Protein AF-A0A2M3ZJK7-F1 (afdb_monomer_lite)

Radius of gyration: 26.89 Å; chains: 1; bounding box: 62×70×60 Å

pLDDT: mean 70.72, std 17.44, range [30.09, 97.06]

Foldseek 3Di:
DVCPQPDDWDFPDKAADPPDDPQALPSGDIDTDTPDDRDDFLVDDDAFADQDLDPPDQKKKWKDQFAQAFPHDGHPDIDMDIKGKDDQVVQQVVCPPVVDGRQNVTDDSQKTWIFDPPGDDAPDQQQTFTWDFDDDPQFTGTHGQWGFRDDDHGDHGHIGMTGGRNVCLPVVQVVCCVPPCVVGDPVCNPPVNVCPPCVVSGDGPQPDDPPDPPPDTDRDDPPDDDDDDDDDFKWKDFAFPDPPFADPPWTWDDPDPPDTDTDPCQCDPPNGGGQKMWMWGAPDDDPDRTDIDIDGDPDRDDD

InterPro domains:
  IPR001254 Serine proteases, trypsin domain [PF00089] (3-172)
  IPR001254 Serine proteases, trypsin domain [PS50240] (1-177)
  IPR001254 Serine proteases, trypsin domain [SM00020] (1-172)
  IPR001254 Serine proteases, trypsin domain [cd00190] (1-175)
  IPR009003 Peptidase S1, PA clan [SSF50494] (3-178)
  IPR033116 Serine proteases, trypsin family, serine active site [PS00135] (120-131)
  IPR051333 CLIP domain-containing serine protease [PTHR24260] (5-179)

Organism: NCBI:txid58242

Secondary structure (DSSP, 8-state):
-TTTT-----EEEEEE-TT--TT-SSS--EEEEESSPPPPBTTB-PPEE---S----S-EEEEE--BSSTTPPBPSS-EEEEEEEE-HHHHGGGG-TTTSTT-TT-S-TTEEEEE-SS----TT-TT-EEEEEEEETTEEEEEEEEEEEE-PPSSS---EEEEEGGGGHHHHHHHHHHTT-TT--GGGGSHHHHHHHTGGGSPB--S----STT-------TTS---------EEEEEE-S-GGGS-TT-EEEEEETTEEE--HHHH-BTTBPP-EEEEEEE-SSSTT-EEEEEEE-------

Sequence (303 aa):
EDDEHAQQLKIVKIIRHPQHAFSSRYYDIALMQLERNVTIHPTVAPSCLWLDEEVRFRDLESAGWGQTGFAEERTPILLKVTLKPLQNEHCSPHYASASVRGLRQGLNSHQLCAGDAKMDTCLGDSGGPLHVRLQHNYKVTPFLVGVTSFGKPCGQSHPGVYTRVSSFRRWIIETMQTNGAPEVTDGQFEPYACALRYVHIRQLAVSRVVANETGVFESFDFSRQYITRDFVTEAVELRWRNESSVPSNCMGVIIDHDTVVTLGDCASHEGVHPTQVVHRIRTGYLEDAFAERSYEVKEVVVH

Structure (mmCIF, N/CA/C/O backbone):
data_AF-A0A2M3ZJK7-F1
#
_entry.id   AF-A0A2M3ZJK7-F1
#
loop_
_atom_site.group_PDB
_atom_site.id
_atom_site.type_symbol
_atom_site.label_atom_id
_atom_site.label_alt_id
_atom_site.label_comp_id
_atom_site.label_asym_id
_atom_site.label_entity_id
_atom_site.label_seq_id
_atom_site.pdbx_PDB_ins_code
_atom_site.Cartn_x
_atom_site.Cartn_y
_atom_site.Cartn_z
_atom_site.occupancy
_atom_site.B_iso_or_equiv
_atom_site.auth_seq_id
_atom_site.auth_comp_id
_atom_site.auth_asym_id
_atom_site.auth_atom_id
_atom_site.pdbx_PDB_model_num
ATOM 1 N N . GLU A 1 1 ? -20.596 19.607 -7.990 1.00 44.25 1 GLU A N 1
ATOM 2 C CA . GLU A 1 1 ? -21.048 18.833 -6.814 1.00 44.25 1 GLU A CA 1
ATOM 3 C C . GLU A 1 1 ? -19.971 17.869 -6.290 1.00 44.25 1 GLU A C 1
ATOM 5 O O . GLU A 1 1 ? -20.051 17.508 -5.128 1.00 44.25 1 GLU A O 1
ATOM 10 N N . ASP A 1 2 ? -18.910 17.549 -7.054 1.00 48.12 2 ASP A N 1
ATOM 11 C CA . ASP A 1 2 ? -17.829 16.612 -6.655 1.00 48.12 2 ASP A CA 1
ATOM 12 C C . ASP A 1 2 ? -17.015 16.973 -5.389 1.00 48.12 2 ASP A C 1
ATOM 14 O O . ASP A 1 2 ? -16.368 16.099 -4.813 1.00 48.12 2 ASP A O 1
ATOM 18 N N . ASP A 1 3 ? -17.072 18.218 -4.907 1.00 53.66 3 ASP A N 1
ATOM 19 C CA . ASP A 1 3 ? -16.270 18.685 -3.765 1.00 53.66 3 ASP A CA 1
ATOM 20 C C . ASP A 1 3 ? -17.034 18.735 -2.432 1.00 53.66 3 ASP A C 1
ATOM 22 O O . ASP A 1 3 ? -16.467 19.148 -1.421 1.00 53.66 3 ASP A O 1
ATOM 26 N N . GLU A 1 4 ? -18.305 18.316 -2.382 1.00 63.38 4 GLU A N 1
ATOM 27 C CA . GLU A 1 4 ? -19.148 18.459 -1.177 1.00 63.38 4 GLU A CA 1
ATOM 28 C C . GLU A 1 4 ? -18.533 17.798 0.073 1.00 63.38 4 GLU A C 1
ATOM 30 O O . GLU A 1 4 ? -18.698 18.273 1.197 1.00 63.38 4 GLU A O 1
ATOM 35 N N . HIS A 1 5 ? -17.759 16.727 -0.121 1.00 66.75 5 HIS A N 1
ATOM 36 C CA . HIS A 1 5 ? -17.071 16.003 0.951 1.00 66.75 5 HIS A CA 1
ATOM 37 C C . HIS A 1 5 ? -15.545 16.174 0.932 1.00 66.75 5 HIS A C 1
ATOM 39 O O . HIS A 1 5 ? -14.841 15.494 1.688 1.00 66.75 5 HIS A O 1
ATOM 45 N N . ALA A 1 6 ? -15.023 17.063 0.082 1.00 69.12 6 ALA A N 1
ATOM 46 C CA . ALA A 1 6 ? -13.602 17.369 0.031 1.00 69.12 6 ALA A CA 1
ATOM 47 C C . ALA A 1 6 ? -13.167 18.074 1.324 1.00 69.12 6 ALA A C 1
ATOM 49 O O . ALA A 1 6 ? -13.802 19.011 1.807 1.00 69.12 6 ALA A O 1
ATOM 50 N N . GLN A 1 7 ? -12.057 17.617 1.905 1.00 75.06 7 GLN A N 1
ATOM 51 C CA . GLN A 1 7 ? -11.526 18.156 3.155 1.00 75.06 7 GLN A CA 1
ATOM 52 C C . GLN A 1 7 ? -10.112 18.673 2.938 1.00 75.06 7 GLN A C 1
ATOM 54 O O . GLN A 1 7 ? -9.165 17.898 2.811 1.00 75.06 7 GLN A O 1
ATOM 59 N N . GLN A 1 8 ? -9.958 19.995 2.938 1.00 78.50 8 GLN A N 1
ATOM 60 C CA . GLN A 1 8 ? -8.647 20.628 2.906 1.00 78.50 8 GLN A CA 1
ATOM 61 C C . GLN A 1 8 ? -8.116 20.790 4.335 1.00 78.50 8 GLN A C 1
ATOM 63 O O . GLN A 1 8 ? -8.693 21.507 5.155 1.00 78.50 8 GLN A O 1
ATOM 68 N N . LEU A 1 9 ? -7.014 20.101 4.634 1.00 68.88 9 LEU A N 1
ATOM 69 C CA . LEU A 1 9 ? -6.380 20.065 5.952 1.00 68.88 9 LEU A CA 1
ATOM 70 C C . LEU A 1 9 ? -4.924 20.511 5.842 1.00 68.88 9 LEU A C 1
ATOM 72 O O . LEU A 1 9 ? -4.222 20.127 4.905 1.00 68.88 9 LEU A O 1
ATOM 76 N N . LYS A 1 10 ? -4.448 21.304 6.806 1.00 74.31 10 LYS A N 1
ATOM 77 C CA . LYS A 1 10 ? -3.027 21.679 6.853 1.00 74.31 10 LYS A CA 1
ATOM 78 C C . LYS A 1 10 ? -2.164 20.500 7.299 1.00 74.31 10 LYS A C 1
ATOM 80 O O . LYS A 1 10 ? -2.557 19.726 8.170 1.00 74.31 10 LYS A O 1
ATOM 85 N N . ILE A 1 11 ? -0.956 20.417 6.747 1.00 75.06 11 ILE A N 1
ATOM 86 C CA . ILE A 1 11 ? 0.089 19.497 7.204 1.00 75.06 11 ILE A CA 1
ATOM 87 C C . ILE A 1 11 ? 0.890 20.204 8.299 1.00 75.06 11 ILE A C 1
ATOM 89 O O . ILE A 1 11 ? 1.496 21.244 8.046 1.00 75.06 11 ILE A O 1
ATOM 93 N N . VAL A 1 12 ? 0.904 19.641 9.506 1.00 81.31 12 VAL A N 1
ATOM 94 C CA . VAL A 1 12 ? 1.634 20.198 10.660 1.00 81.31 12 VAL A CA 1
ATOM 95 C C . VAL A 1 12 ? 3.016 19.583 10.834 1.00 81.31 12 VAL A C 1
ATOM 97 O O . VAL A 1 12 ? 3.884 20.185 11.465 1.00 81.31 12 VAL A O 1
ATOM 100 N N . LYS A 1 13 ? 3.247 18.395 10.264 1.00 81.25 13 LYS A N 1
ATOM 101 C CA . LYS A 1 13 ? 4.539 17.712 10.345 1.00 81.25 13 LYS A CA 1
ATOM 102 C C . LYS A 1 13 ? 4.784 16.830 9.129 1.00 81.25 13 LYS A C 1
ATOM 104 O O . LYS A 1 13 ? 3.883 16.128 8.682 1.00 81.25 13 LYS A O 1
ATOM 109 N N . ILE A 1 14 ? 6.019 16.836 8.632 1.00 84.94 14 ILE A N 1
ATOM 110 C CA . ILE A 1 14 ? 6.496 15.937 7.575 1.00 84.94 14 ILE A CA 1
ATOM 111 C C . ILE A 1 14 ? 7.667 15.141 8.143 1.00 84.94 14 ILE A C 1
ATOM 113 O O . ILE A 1 14 ? 8.652 15.725 8.594 1.00 84.94 14 ILE A O 1
ATOM 117 N N . ILE A 1 15 ? 7.564 13.815 8.111 1.00 87.44 15 ILE A N 1
ATOM 118 C CA . ILE A 1 15 ? 8.560 12.897 8.662 1.00 87.44 15 ILE A CA 1
ATOM 119 C C . ILE A 1 15 ? 9.032 11.989 7.533 1.00 87.44 15 ILE A C 1
ATOM 121 O O . ILE A 1 15 ? 8.330 11.070 7.118 1.00 87.44 15 ILE A O 1
ATOM 125 N N . ARG A 1 16 ? 10.218 12.275 6.998 1.00 93.44 16 ARG A N 1
ATOM 126 C CA . ARG A 1 16 ? 10.849 11.450 5.960 1.00 93.44 16 ARG A CA 1
ATOM 127 C C . ARG A 1 16 ? 11.558 10.266 6.600 1.00 93.44 16 ARG A C 1
ATOM 129 O O . ARG A 1 16 ? 12.050 10.385 7.723 1.00 93.44 16 ARG A O 1
ATOM 136 N N . HIS A 1 17 ? 11.654 9.156 5.875 1.00 93.56 17 HIS A N 1
ATOM 137 C CA . HIS A 1 17 ? 12.479 8.042 6.324 1.00 93.56 17 HIS A CA 1
ATOM 138 C C . HIS A 1 17 ? 13.924 8.519 6.588 1.00 93.56 17 HIS A C 1
ATOM 140 O O . HIS A 1 17 ? 14.488 9.195 5.725 1.00 93.56 17 HIS A O 1
ATOM 146 N N . PRO A 1 18 ? 14.563 8.181 7.725 1.00 95.38 18 PRO A N 1
ATOM 147 C CA . PRO A 1 18 ? 15.893 8.694 8.078 1.00 95.38 18 PRO A CA 1
ATOM 148 C C . PRO A 1 18 ? 16.991 8.380 7.053 1.00 95.38 18 PRO A C 1
ATOM 150 O O . PRO A 1 18 ? 17.950 9.131 6.916 1.00 95.38 18 PRO A O 1
ATOM 153 N N . GLN A 1 19 ? 16.847 7.270 6.326 1.00 95.44 19 GLN A N 1
ATOM 154 C CA . GLN A 1 19 ? 17.786 6.850 5.276 1.00 95.44 19 GLN A CA 1
ATOM 155 C C . GLN A 1 19 ? 17.469 7.442 3.889 1.00 95.44 19 GLN A C 1
ATOM 157 O O . GLN A 1 19 ? 18.193 7.174 2.930 1.00 95.44 19 GLN A O 1
ATOM 162 N N . HIS A 1 20 ? 16.393 8.222 3.755 1.00 91.25 20 HIS A N 1
ATOM 163 C CA . HIS A 1 20 ? 16.054 8.878 2.497 1.00 91.25 20 HIS A CA 1
ATOM 164 C C . HIS A 1 20 ? 17.056 9.991 2.177 1.00 91.25 20 HIS A C 1
ATOM 166 O O . HIS A 1 20 ? 17.334 10.860 3.004 1.00 91.25 20 HIS A O 1
ATOM 172 N N . ALA A 1 21 ? 17.532 10.021 0.934 1.00 89.19 21 ALA A N 1
ATOM 173 C CA . ALA A 1 21 ? 18.362 11.100 0.418 1.00 89.19 21 ALA A CA 1
ATOM 174 C C . ALA A 1 21 ? 17.861 11.521 -0.964 1.00 89.19 21 ALA A C 1
ATOM 176 O O . ALA A 1 21 ? 17.669 10.678 -1.831 1.00 89.19 21 ALA A O 1
ATOM 177 N N . PHE A 1 22 ? 17.740 12.827 -1.213 1.00 84.50 22 PHE A N 1
ATOM 178 C CA . PHE A 1 22 ? 17.246 13.363 -2.492 1.00 84.50 22 PHE A CA 1
ATOM 179 C C . PHE A 1 22 ? 18.102 12.985 -3.712 1.00 84.50 22 PHE A C 1
ATOM 181 O O . PHE A 1 22 ? 17.636 13.026 -4.848 1.00 84.50 22 PHE A O 1
ATOM 188 N N . SER A 1 23 ? 19.372 12.641 -3.495 1.00 86.00 23 SER A N 1
ATOM 189 C CA . SER A 1 23 ? 20.290 12.166 -4.537 1.00 86.00 23 SER A CA 1
ATOM 190 C C . SER A 1 23 ? 20.121 10.676 -4.867 1.00 86.00 23 SER A C 1
ATOM 192 O O . SER A 1 23 ? 20.773 10.175 -5.787 1.00 86.00 23 SER A O 1
ATOM 194 N N . SER A 1 24 ? 19.268 9.977 -4.118 1.00 88.44 24 SER A N 1
ATOM 195 C CA . SER A 1 24 ? 19.047 8.537 -4.132 1.00 88.44 24 SER A CA 1
ATOM 196 C C . SER A 1 24 ? 17.580 8.217 -4.431 1.00 88.44 24 SER A C 1
ATOM 198 O O . SER A 1 24 ? 16.690 9.023 -4.175 1.00 88.44 24 SER A O 1
ATOM 200 N N . ARG A 1 25 ? 17.323 7.026 -4.978 1.00 88.19 25 ARG A N 1
ATOM 201 C CA . ARG A 1 25 ? 15.968 6.490 -5.204 1.00 88.19 25 ARG A CA 1
ATOM 202 C C . ARG A 1 25 ? 15.529 5.477 -4.140 1.00 88.19 25 ARG A C 1
ATOM 204 O O . ARG A 1 25 ? 14.483 4.853 -4.279 1.00 88.19 25 ARG A O 1
ATOM 211 N N . TYR A 1 26 ? 16.339 5.291 -3.100 1.00 93.94 26 TYR A N 1
ATOM 212 C CA . TYR A 1 26 ? 16.079 4.356 -2.004 1.00 93.94 26 TYR A CA 1
ATOM 213 C C . TYR A 1 26 ? 15.344 5.025 -0.844 1.00 93.94 26 TYR A C 1
ATOM 215 O O . TYR A 1 26 ? 15.472 6.234 -0.636 1.00 93.94 26 TYR A O 1
ATOM 223 N N . TYR A 1 27 ? 14.623 4.215 -0.061 1.00 94.62 27 TYR A N 1
ATOM 224 C CA . TYR A 1 27 ? 13.879 4.669 1.121 1.00 94.62 27 TYR A CA 1
ATOM 225 C C . TYR A 1 27 ? 12.917 5.834 0.825 1.00 94.62 27 TYR A C 1
ATOM 227 O O . TYR A 1 27 ? 12.790 6.766 1.616 1.00 94.62 27 TYR A O 1
ATOM 235 N N . ASP A 1 28 ? 12.270 5.815 -0.343 1.00 90.38 28 ASP A N 1
ATOM 236 C CA . ASP A 1 28 ? 11.372 6.878 -0.799 1.00 90.38 28 ASP A CA 1
ATOM 237 C C . ASP A 1 28 ? 9.982 6.759 -0.156 1.00 90.38 28 ASP A C 1
ATOM 239 O O . ASP A 1 28 ? 9.020 6.284 -0.759 1.00 90.38 28 ASP A O 1
ATOM 243 N N . ILE A 1 29 ? 9.909 7.120 1.126 1.00 91.31 29 ILE A N 1
ATOM 244 C CA . ILE A 1 29 ? 8.682 7.127 1.924 1.00 91.31 29 ILE A CA 1
ATOM 245 C C . ILE A 1 29 ? 8.726 8.241 2.976 1.00 91.31 29 ILE A C 1
ATOM 247 O O . ILE A 1 29 ? 9.779 8.584 3.527 1.00 91.31 29 ILE A O 1
ATOM 251 N N . ALA A 1 30 ? 7.561 8.815 3.259 1.00 89.44 30 ALA A N 1
ATOM 252 C CA . ALA A 1 30 ? 7.365 9.814 4.298 1.00 89.44 30 ALA A CA 1
ATOM 253 C C . ALA A 1 30 ? 5.967 9.674 4.915 1.00 89.44 30 ALA A C 1
ATOM 255 O O . ALA A 1 30 ? 5.031 9.245 4.244 1.00 89.44 30 ALA A O 1
ATOM 256 N N . LEU A 1 31 ? 5.825 10.081 6.176 1.00 83.69 31 LEU A N 1
ATOM 257 C CA . LEU A 1 31 ? 4.535 10.282 6.831 1.00 83.69 31 LEU A CA 1
ATOM 258 C C . LEU A 1 31 ? 4.258 11.780 6.965 1.00 83.69 31 LEU A C 1
ATOM 260 O O . LEU A 1 31 ? 5.164 12.572 7.238 1.00 83.69 31 LEU A O 1
ATOM 264 N N . MET A 1 32 ? 2.998 12.167 6.784 1.00 77.56 32 MET A N 1
ATOM 265 C CA . MET A 1 32 ? 2.535 13.540 6.968 1.00 77.56 32 MET A CA 1
ATOM 266 C C . MET A 1 32 ? 1.448 13.567 8.038 1.00 77.56 32 MET A C 1
ATOM 268 O O . MET A 1 32 ? 0.461 12.842 7.940 1.00 77.56 32 MET A O 1
ATOM 272 N N . GLN A 1 33 ? 1.635 14.403 9.055 1.00 80.06 33 GLN A N 1
ATOM 273 C CA . GLN A 1 33 ? 0.652 14.614 10.112 1.00 80.06 33 GLN A CA 1
ATOM 274 C C . GLN A 1 33 ? -0.231 15.805 9.753 1.00 80.06 33 GLN A C 1
ATOM 276 O O . GLN A 1 33 ? 0.274 16.887 9.442 1.00 80.06 33 GLN A O 1
ATOM 281 N N . LEU A 1 34 ? -1.544 15.601 9.804 1.00 77.00 34 LEU A N 1
ATOM 282 C CA . LEU A 1 34 ? -2.545 16.632 9.546 1.00 77.00 34 LEU A CA 1
ATOM 283 C C . LEU A 1 34 ? -2.860 17.407 10.831 1.00 77.00 34 LEU A C 1
ATOM 285 O O . LEU A 1 34 ? -2.694 16.887 11.931 1.00 77.00 34 LEU A O 1
ATOM 289 N N . GLU A 1 35 ? -3.329 18.648 10.696 1.00 81.12 35 GLU A N 1
ATOM 290 C CA . GLU A 1 35 ? -3.681 19.514 11.835 1.00 81.12 35 GLU A CA 1
ATOM 291 C C . GLU A 1 35 ? -4.826 18.964 12.699 1.00 81.12 35 GLU A C 1
ATOM 293 O O . GLU A 1 35 ? -4.938 19.304 13.875 1.00 81.12 35 GLU A O 1
ATOM 298 N N . ARG A 1 36 ? -5.685 18.126 12.109 1.00 83.00 36 ARG A N 1
ATOM 299 C CA . ARG A 1 36 ? -6.786 17.419 12.765 1.00 83.00 36 ARG A CA 1
ATOM 300 C C . ARG A 1 36 ? -7.096 16.122 12.023 1.00 83.00 36 ARG A C 1
ATOM 302 O O . ARG A 1 36 ? -6.702 15.955 10.868 1.00 83.00 36 ARG A O 1
ATOM 309 N N . ASN A 1 37 ? -7.847 15.237 12.672 1.00 83.31 37 ASN A N 1
ATOM 310 C CA . ASN A 1 37 ? -8.346 14.015 12.045 1.00 83.31 37 ASN A CA 1
ATOM 311 C C . ASN A 1 37 ? -9.286 14.342 10.878 1.00 83.31 37 ASN A C 1
ATOM 313 O O . ASN A 1 37 ? -10.068 15.292 10.950 1.00 83.31 37 ASN A O 1
ATOM 317 N N . VAL A 1 38 ? -9.233 13.522 9.827 1.00 76.50 38 VAL A N 1
ATOM 318 C CA . VAL A 1 38 ? -10.225 13.563 8.748 1.00 76.50 38 VAL A CA 1
ATOM 319 C C . VAL A 1 38 ? -11.599 13.1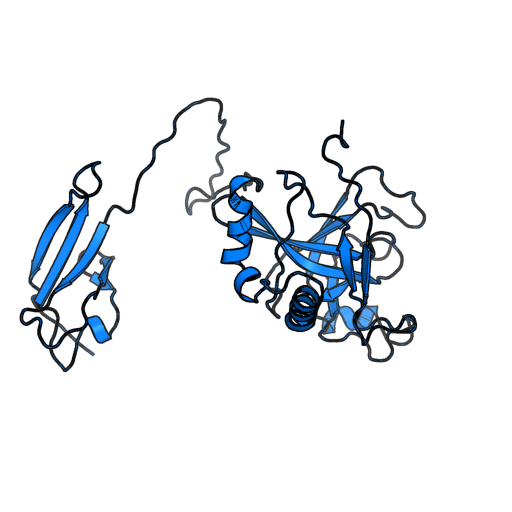86 9.296 1.00 76.50 38 VAL A C 1
ATOM 321 O O . VAL A 1 38 ? -11.738 12.240 10.075 1.00 76.50 38 VAL A O 1
ATOM 324 N N . THR A 1 39 ? -12.628 13.908 8.871 1.00 81.25 39 THR A N 1
ATOM 325 C CA . THR A 1 39 ? -14.012 13.507 9.094 1.00 81.25 39 THR A CA 1
ATOM 326 C C . THR A 1 39 ? -14.298 12.309 8.203 1.00 81.25 39 THR A C 1
ATOM 328 O O . THR A 1 39 ? -14.219 12.382 6.978 1.00 81.25 39 THR A O 1
ATOM 331 N N . ILE A 1 40 ? -14.581 11.179 8.833 1.00 79.19 40 ILE A N 1
ATOM 332 C CA . ILE A 1 40 ? -14.795 9.919 8.138 1.00 79.19 40 ILE A CA 1
ATOM 333 C C . ILE A 1 40 ? -16.134 9.950 7.385 1.00 79.19 40 ILE A C 1
ATOM 335 O O . ILE A 1 40 ? -17.155 10.350 7.939 1.00 79.19 40 ILE A O 1
ATOM 339 N N . HIS A 1 41 ? -16.123 9.502 6.131 1.00 74.19 41 HIS A N 1
ATOM 340 C CA . HIS A 1 41 ? -17.270 9.473 5.222 1.00 74.19 41 HIS A CA 1
ATOM 341 C C . HIS A 1 41 ? -17.157 8.256 4.280 1.00 74.19 41 HIS A C 1
ATOM 343 O O . HIS A 1 41 ? -16.043 7.779 4.054 1.00 74.19 41 HIS A O 1
ATOM 349 N N . PRO A 1 42 ? -18.240 7.743 3.663 1.00 71.19 42 PRO A N 1
ATOM 350 C CA . PRO A 1 42 ? -18.136 6.692 2.645 1.00 71.19 42 PRO A CA 1
ATOM 351 C C . PRO A 1 42 ? -17.158 6.986 1.494 1.00 71.19 42 PRO A C 1
ATOM 353 O O . PRO A 1 42 ? -16.577 6.058 0.935 1.00 71.19 42 PRO A O 1
ATOM 356 N N . THR A 1 43 ? -16.930 8.264 1.170 1.00 66.81 43 THR A N 1
ATOM 357 C CA . THR A 1 43 ? -15.927 8.709 0.179 1.00 66.81 43 THR A CA 1
ATOM 358 C C . THR A 1 43 ? -14.566 9.070 0.791 1.00 66.81 43 THR A C 1
ATOM 360 O O . THR A 1 43 ? -13.594 9.232 0.060 1.00 66.81 43 THR A O 1
ATOM 363 N N . VAL A 1 44 ? -14.468 9.167 2.124 1.00 67.19 44 VAL A N 1
ATOM 364 C CA . VAL A 1 44 ? -13.254 9.545 2.866 1.00 67.19 44 VAL A CA 1
ATOM 365 C C . VAL A 1 44 ? -13.032 8.561 4.014 1.00 67.19 44 VAL A C 1
ATOM 367 O O . VAL A 1 44 ? -13.524 8.739 5.128 1.00 67.19 44 VAL A O 1
ATOM 370 N N . ALA A 1 45 ? -12.269 7.503 3.748 1.00 75.94 45 ALA A N 1
ATOM 371 C CA . ALA A 1 45 ? -11.927 6.495 4.745 1.00 75.94 45 ALA A CA 1
ATOM 372 C C . ALA A 1 45 ? -10.465 6.040 4.579 1.00 75.94 45 ALA A C 1
ATOM 374 O O . ALA A 1 45 ? -10.063 5.741 3.450 1.00 75.94 45 ALA A O 1
ATOM 375 N N . PRO A 1 46 ? -9.678 5.930 5.669 1.00 84.12 46 PRO A N 1
ATOM 376 C CA . PRO A 1 46 ? -8.283 5.489 5.614 1.00 84.12 46 PRO A CA 1
ATOM 377 C C . PRO A 1 46 ? -8.116 4.166 4.864 1.00 84.12 46 PRO A C 1
ATOM 379 O O . PRO A 1 46 ? -8.975 3.298 4.967 1.00 84.12 46 PRO A O 1
ATOM 382 N N . SER A 1 47 ? -7.028 3.972 4.123 1.00 84.44 47 SER A N 1
ATOM 383 C CA . SER A 1 47 ? -6.706 2.658 3.546 1.00 84.44 47 SER A CA 1
ATOM 384 C C . SER A 1 47 ? -6.158 1.720 4.623 1.00 84.44 47 SER A C 1
ATOM 386 O O . SER A 1 47 ? -5.551 2.176 5.591 1.00 84.44 47 SER A O 1
ATOM 388 N N . CYS A 1 48 ? -6.320 0.411 4.436 1.00 89.50 48 CYS A N 1
ATOM 389 C CA . CYS A 1 48 ? -5.510 -0.558 5.169 1.00 89.50 48 CYS A CA 1
ATOM 390 C C . CYS A 1 48 ? -4.100 -0.626 4.587 1.00 89.50 48 CYS A C 1
ATOM 392 O O . CYS A 1 48 ? -3.882 -0.175 3.460 1.00 89.50 48 CYS A O 1
ATOM 394 N N . LEU A 1 49 ? -3.149 -1.172 5.345 1.00 91.56 49 LEU A N 1
ATOM 395 C CA . LEU A 1 49 ? -1.793 -1.446 4.871 1.00 91.56 49 LEU A CA 1
ATOM 396 C C . LEU A 1 49 ? -1.662 -2.938 4.577 1.00 91.56 49 LEU A C 1
ATOM 398 O O . LEU A 1 49 ? -2.104 -3.764 5.372 1.00 91.56 49 LEU A O 1
ATOM 402 N N . TRP A 1 50 ? -1.048 -3.284 3.449 1.00 92.75 50 TRP A N 1
ATOM 403 C CA . TRP A 1 50 ? -0.589 -4.644 3.204 1.00 92.75 50 TRP A CA 1
ATOM 404 C C . TRP A 1 50 ? 0.828 -4.782 3.758 1.00 92.75 50 TRP A C 1
ATOM 406 O O . TRP A 1 50 ? 1.786 -4.253 3.193 1.00 92.75 50 TRP A O 1
ATOM 416 N N . LEU A 1 51 ? 0.943 -5.435 4.913 1.00 91.12 51 LEU A N 1
ATOM 417 C CA . LEU A 1 51 ? 2.203 -5.567 5.649 1.00 91.12 51 LEU A CA 1
ATOM 418 C C . LEU A 1 51 ? 2.901 -6.912 5.427 1.00 91.12 51 LEU A C 1
ATOM 420 O O . LEU A 1 51 ? 3.987 -7.119 5.960 1.00 91.12 51 LEU A O 1
ATOM 424 N N . ASP A 1 52 ? 2.304 -7.779 4.613 1.00 89.56 52 ASP A N 1
ATOM 425 C CA . ASP A 1 52 ? 2.899 -9.039 4.190 1.00 89.56 52 ASP A CA 1
ATOM 426 C C . ASP A 1 52 ? 3.992 -8.778 3.140 1.00 89.56 52 ASP A C 1
ATOM 428 O O . ASP A 1 52 ? 3.853 -7.910 2.265 1.00 89.56 52 ASP A O 1
ATOM 432 N N . GLU A 1 53 ? 5.105 -9.507 3.216 1.00 87.19 53 GLU A N 1
ATOM 433 C CA . GLU A 1 53 ? 6.208 -9.335 2.259 1.00 87.19 53 GLU A CA 1
ATOM 434 C C . GLU A 1 53 ? 5.798 -9.770 0.850 1.00 87.19 53 GLU A C 1
ATOM 436 O O . GLU A 1 53 ? 6.155 -9.125 -0.145 1.00 87.19 53 GLU A O 1
ATOM 441 N N . GLU A 1 54 ? 5.003 -10.836 0.773 1.00 86.75 54 GLU A N 1
ATOM 442 C CA . GLU A 1 54 ? 4.541 -11.416 -0.476 1.00 86.75 54 GLU A CA 1
ATOM 443 C C . GLU A 1 54 ? 3.323 -10.662 -1.029 1.00 86.75 54 GLU A C 1
ATOM 445 O O . GLU A 1 54 ? 2.309 -10.460 -0.356 1.00 86.75 54 GLU A O 1
ATOM 450 N N . VAL A 1 55 ? 3.402 -10.272 -2.303 1.00 88.25 55 VAL A N 1
ATOM 451 C CA . VAL A 1 55 ? 2.293 -9.650 -3.036 1.00 88.25 55 VAL A CA 1
ATOM 452 C C . VAL A 1 55 ? 1.628 -10.731 -3.881 1.00 88.25 55 VAL A C 1
ATOM 454 O O . VAL A 1 55 ? 1.942 -10.906 -5.054 1.00 88.25 55 VAL A O 1
ATOM 457 N N . ARG A 1 56 ? 0.70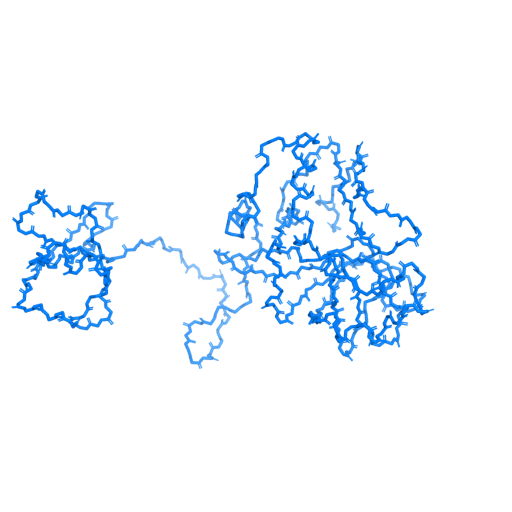9 -11.478 -3.263 1.00 85.38 56 ARG A N 1
ATOM 458 C CA . ARG A 1 56 ? 0.020 -12.644 -3.855 1.00 85.38 56 ARG A CA 1
ATOM 459 C C . ARG A 1 56 ? -1.182 -12.273 -4.728 1.00 85.38 56 ARG A C 1
ATOM 461 O O . ARG A 1 56 ? -2.119 -13.052 -4.885 1.00 85.38 56 ARG A O 1
ATOM 468 N N . PHE A 1 57 ? -1.188 -11.064 -5.275 1.00 88.31 57 PHE A N 1
ATOM 469 C CA . PHE A 1 57 ? -2.320 -10.529 -6.023 1.00 88.31 57 PHE A CA 1
ATOM 470 C C . PHE A 1 57 ? -2.007 -10.509 -7.504 1.00 88.31 57 PHE A C 1
ATOM 472 O O . PHE A 1 57 ? -0.932 -10.091 -7.916 1.00 88.31 57 PHE A O 1
ATOM 479 N N . ARG A 1 58 ? -2.968 -10.948 -8.314 1.00 87.31 58 ARG A N 1
ATOM 480 C CA . ARG A 1 58 ? -2.835 -10.903 -9.770 1.00 87.31 58 ARG A CA 1
ATOM 481 C C . ARG A 1 58 ? -2.833 -9.467 -10.288 1.00 87.31 58 ARG A C 1
ATOM 483 O O . ARG A 1 58 ? -2.042 -9.139 -11.166 1.00 87.31 58 ARG A O 1
ATOM 490 N N . ASP A 1 59 ? -3.723 -8.655 -9.729 1.00 85.25 59 ASP A N 1
ATOM 491 C CA . ASP A 1 59 ? -4.013 -7.307 -10.185 1.00 85.25 59 ASP A CA 1
ATOM 492 C C . ASP A 1 59 ? -3.949 -6.338 -8.996 1.00 85.25 59 ASP A C 1
ATOM 494 O O . ASP A 1 59 ? -4.467 -6.611 -7.909 1.00 85.25 59 ASP A O 1
ATOM 498 N N . LEU A 1 60 ? -3.303 -5.200 -9.224 1.00 84.69 60 LEU A N 1
ATOM 499 C CA . LEU A 1 60 ? -3.232 -4.046 -8.337 1.00 84.69 60 LEU A CA 1
ATOM 500 C C . LEU A 1 60 ? -3.883 -2.859 -9.045 1.00 84.69 60 LEU A C 1
ATOM 502 O O . LEU A 1 60 ? -3.865 -2.773 -10.269 1.00 84.69 60 LEU A O 1
ATOM 506 N N . GLU A 1 61 ? -4.444 -1.927 -8.291 1.00 78.75 61 GLU A N 1
ATOM 507 C CA . GLU A 1 61 ? -4.954 -0.668 -8.824 1.00 78.75 61 GLU A CA 1
ATOM 508 C C . GLU A 1 61 ? -4.044 0.480 -8.365 1.00 78.75 61 GLU A C 1
ATOM 510 O O . GLU A 1 61 ? -3.609 0.543 -7.212 1.00 78.75 61 GLU A O 1
ATOM 515 N N . SER A 1 62 ? -3.735 1.393 -9.277 1.00 77.44 62 SER A N 1
ATOM 516 C CA . SER A 1 62 ? -3.163 2.693 -8.939 1.00 77.44 62 SER A CA 1
ATOM 517 C C . SER A 1 62 ? -4.132 3.777 -9.376 1.00 77.44 62 SER A C 1
ATOM 519 O O . SER A 1 62 ? -4.804 3.628 -10.398 1.00 77.44 62 SER A O 1
ATOM 521 N N . ALA A 1 63 ? -4.248 4.835 -8.580 1.00 67.81 63 ALA A N 1
ATOM 522 C CA . ALA A 1 63 ? -5.166 5.932 -8.840 1.00 67.81 63 ALA A CA 1
ATOM 523 C C . ALA A 1 63 ? -4.478 7.276 -8.617 1.00 67.81 63 ALA A C 1
ATOM 525 O O . ALA A 1 63 ? -3.684 7.420 -7.684 1.00 67.81 63 ALA A O 1
ATOM 526 N N . GLY A 1 64 ? -4.819 8.257 -9.447 1.00 61.28 64 GLY A N 1
ATOM 527 C CA . GLY A 1 64 ? -4.219 9.579 -9.384 1.00 61.28 64 GLY A CA 1
ATOM 528 C C . GLY A 1 64 ? -4.768 10.565 -10.414 1.00 61.28 64 GLY A C 1
ATOM 529 O O . GLY A 1 64 ? -5.670 10.249 -11.193 1.00 61.28 64 GLY A O 1
ATOM 530 N N . TRP A 1 65 ? -4.244 11.788 -10.359 1.00 58.06 65 TRP A N 1
ATOM 531 C CA . TRP A 1 65 ? -4.591 12.906 -11.251 1.00 58.06 65 TRP A CA 1
ATOM 532 C C . TRP A 1 65 ? -3.426 13.267 -12.186 1.00 58.06 65 TRP A C 1
ATOM 534 O O . TRP A 1 65 ? -3.329 14.392 -12.685 1.00 58.06 65 TRP A O 1
ATOM 544 N N . GLY A 1 66 ? -2.487 12.339 -12.356 1.00 53.31 66 GLY A N 1
ATOM 545 C CA . GLY A 1 66 ? -1.316 12.469 -13.200 1.00 53.31 66 GLY A CA 1
ATOM 546 C C . GLY A 1 66 ? -1.668 12.680 -14.667 1.00 53.31 66 GLY A C 1
ATOM 547 O O . GLY A 1 66 ? -2.830 12.681 -15.076 1.00 53.31 66 GLY A O 1
ATOM 548 N N . GLN A 1 67 ? -0.641 12.919 -15.475 1.00 48.50 67 GLN A N 1
ATOM 549 C CA . GLN A 1 67 ? -0.829 13.108 -16.911 1.00 48.50 67 GLN A CA 1
ATOM 550 C C . GLN A 1 67 ? -1.288 11.787 -17.539 1.00 48.50 67 GLN A C 1
ATOM 552 O O . GLN A 1 67 ? -0.819 10.726 -17.141 1.00 48.50 67 GLN A O 1
ATOM 557 N N . THR A 1 68 ? -2.176 11.830 -18.529 1.00 52.38 68 THR A N 1
ATOM 558 C CA . THR A 1 68 ? -2.591 10.633 -19.286 1.00 52.38 68 THR A CA 1
ATOM 559 C C . THR A 1 68 ? -1.647 10.289 -20.439 1.00 52.38 68 THR A C 1
ATOM 561 O O . THR A 1 68 ? -1.732 9.199 -21.003 1.00 52.38 68 THR A O 1
ATOM 564 N N . GLY A 1 69 ? -0.705 11.181 -20.745 1.00 47.28 69 GLY A N 1
ATOM 565 C CA . GLY A 1 69 ? 0.245 11.046 -21.838 1.00 47.28 69 GLY A CA 1
ATOM 566 C C . GLY A 1 69 ? 1.446 11.977 -21.683 1.00 47.28 69 GLY A C 1
ATOM 567 O O . GLY A 1 69 ? 1.520 12.807 -20.773 1.00 47.28 69 GLY A O 1
ATOM 568 N N . PHE A 1 70 ? 2.427 11.823 -22.573 1.00 40.41 70 PHE A N 1
ATOM 569 C CA . PHE A 1 70 ? 3.642 12.636 -22.557 1.00 40.41 70 PHE A CA 1
ATOM 570 C C . PHE A 1 70 ? 3.304 14.117 -22.783 1.00 40.41 70 PHE A C 1
ATOM 572 O O . PHE A 1 70 ? 2.828 14.483 -23.854 1.00 40.41 70 PHE A O 1
ATOM 579 N N . ALA A 1 71 ? 3.595 14.961 -21.786 1.00 45.44 71 ALA A N 1
ATOM 580 C CA . ALA A 1 71 ? 3.327 16.402 -21.804 1.00 45.44 71 ALA A CA 1
ATOM 581 C C . ALA A 1 71 ? 1.836 16.796 -21.902 1.00 45.44 71 ALA A C 1
ATOM 583 O O . ALA A 1 71 ? 1.530 17.929 -22.269 1.00 45.44 71 ALA A O 1
ATOM 584 N N . GLU A 1 72 ? 0.917 15.898 -21.535 1.00 52.97 72 GLU A N 1
ATOM 585 C CA . GLU A 1 72 ? -0.508 16.229 -21.422 1.00 52.97 72 GLU A CA 1
ATOM 586 C C . GLU A 1 72 ? -0.813 16.992 -20.124 1.00 52.97 72 GLU A C 1
ATOM 588 O O . GLU A 1 72 ? -0.075 16.916 -19.137 1.00 52.97 72 GLU A O 1
ATOM 593 N N . GLU A 1 73 ? -1.898 17.764 -20.107 1.00 47.47 73 GLU A N 1
ATOM 594 C CA . GLU A 1 73 ? -2.362 18.406 -18.877 1.00 47.47 73 GLU A CA 1
ATOM 595 C C . GLU A 1 73 ? -2.848 17.361 -17.863 1.00 47.47 73 GLU A C 1
ATOM 597 O O . GLU A 1 73 ? -3.208 16.234 -18.206 1.00 47.47 73 GLU A O 1
ATOM 602 N N . ARG A 1 74 ? -2.828 17.726 -16.577 1.00 52.00 74 ARG A N 1
ATOM 603 C CA . ARG A 1 74 ? -3.388 16.871 -15.526 1.00 52.00 74 ARG A CA 1
ATOM 604 C C . ARG A 1 74 ? -4.888 16.728 -15.734 1.00 52.00 74 ARG A C 1
ATOM 606 O O . ARG A 1 74 ? -5.578 17.705 -16.016 1.00 52.00 74 ARG A O 1
ATOM 613 N N . THR A 1 75 ? -5.386 15.519 -15.537 1.00 44.84 75 THR A N 1
ATOM 614 C CA . THR A 1 75 ? -6.816 15.242 -15.619 1.00 44.84 75 THR A CA 1
ATOM 615 C C . THR A 1 75 ? -7.577 15.936 -14.473 1.00 44.84 75 THR A C 1
ATOM 617 O O . THR A 1 75 ? -7.146 15.860 -13.319 1.00 44.84 75 THR A O 1
ATOM 620 N N . PRO A 1 76 ? -8.724 16.592 -14.737 1.00 44.41 76 PRO A N 1
ATOM 621 C CA . PRO A 1 76 ? -9.589 17.118 -13.679 1.00 44.41 76 PRO A CA 1
ATOM 622 C C . PRO A 1 76 ? -10.340 16.001 -12.933 1.00 44.41 76 PRO A C 1
ATOM 624 O O . PRO A 1 76 ? -10.851 16.227 -11.841 1.00 44.41 76 PRO A O 1
ATOM 627 N N . ILE A 1 77 ? -10.394 14.794 -13.507 1.00 49.69 77 ILE A N 1
ATOM 628 C CA . ILE A 1 77 ? -11.053 13.615 -12.935 1.00 49.69 77 ILE A CA 1
ATOM 629 C C . ILE A 1 77 ? -10.017 12.619 -12.412 1.00 49.69 77 ILE A C 1
ATOM 631 O O . ILE A 1 77 ? -8.988 12.404 -13.050 1.00 49.69 77 ILE A O 1
ATOM 635 N N . LEU A 1 78 ? -10.290 11.992 -11.264 1.00 53.06 78 LEU A N 1
ATOM 636 C CA . LEU A 1 78 ? -9.431 10.939 -10.722 1.00 53.06 78 LEU A CA 1
ATOM 637 C C . LEU A 1 78 ? -9.468 9.726 -11.659 1.00 53.06 78 LEU A C 1
ATOM 639 O O . LEU A 1 78 ? -10.530 9.142 -11.886 1.00 53.06 78 LEU A O 1
ATOM 643 N N . LEU A 1 79 ? -8.310 9.333 -12.178 1.00 58.31 79 LEU A N 1
ATOM 644 C CA . LEU A 1 79 ? -8.177 8.164 -13.037 1.00 58.31 79 LEU A CA 1
ATOM 645 C C . LEU A 1 79 ? -7.614 6.989 -12.250 1.00 58.31 79 LEU A C 1
ATOM 647 O O . LEU A 1 79 ? -6.970 7.152 -11.213 1.00 58.31 79 LEU A O 1
ATOM 651 N N . LYS A 1 80 ? -7.875 5.786 -12.758 1.00 67.62 80 LYS A N 1
ATOM 652 C CA . LYS A 1 80 ? -7.330 4.549 -12.212 1.00 67.62 80 LYS A CA 1
ATOM 653 C C . LYS A 1 80 ? -6.807 3.646 -13.315 1.00 67.62 80 LYS A C 1
ATOM 655 O O . LYS A 1 80 ? -7.375 3.600 -14.405 1.00 67.62 80 LYS A O 1
ATOM 660 N N . VAL A 1 81 ? -5.771 2.888 -12.993 1.00 69.56 81 VAL A N 1
ATOM 661 C CA . VAL A 1 81 ? -5.170 1.887 -13.870 1.00 69.56 81 VAL A CA 1
ATOM 662 C C . VAL A 1 81 ? -4.993 0.580 -13.111 1.00 69.56 81 VAL A C 1
ATOM 664 O O . VAL A 1 81 ? -4.655 0.576 -11.926 1.00 69.56 81 VAL A O 1
ATOM 667 N N . THR A 1 82 ? -5.241 -0.532 -13.795 1.00 79.06 82 THR A N 1
ATOM 668 C CA . THR A 1 82 ? -4.972 -1.873 -13.276 1.00 79.06 82 THR A CA 1
ATOM 669 C C . THR A 1 82 ? -3.599 -2.328 -13.754 1.00 79.06 82 THR A C 1
ATOM 671 O O . THR A 1 82 ? -3.309 -2.288 -14.946 1.00 79.06 82 THR A O 1
ATOM 674 N N . LEU A 1 83 ? -2.754 -2.756 -12.822 1.00 82.69 83 LEU A N 1
ATOM 675 C CA . LEU A 1 83 ? -1.356 -3.115 -13.035 1.00 82.69 83 LEU A CA 1
ATOM 676 C C . LEU A 1 83 ? -1.090 -4.506 -12.474 1.00 82.69 83 LEU A C 1
ATOM 678 O O . LEU A 1 83 ? -1.707 -4.919 -11.493 1.00 82.69 83 LEU A O 1
ATOM 682 N N . LYS A 1 84 ? -0.119 -5.212 -13.044 1.00 89.06 84 LYS A N 1
ATOM 683 C CA . LYS A 1 84 ? 0.328 -6.506 -12.528 1.00 89.06 84 LYS A CA 1
ATOM 684 C C . LYS A 1 84 ? 1.603 -6.324 -11.717 1.00 89.06 84 LYS A C 1
ATOM 686 O O . LYS A 1 84 ? 2.510 -5.639 -12.199 1.00 89.06 84 LYS A O 1
ATOM 691 N N . PRO A 1 85 ? 1.715 -6.922 -10.519 1.00 91.19 85 PRO A N 1
ATOM 692 C CA . PRO A 1 85 ? 2.973 -6.920 -9.796 1.00 91.19 85 PRO A CA 1
ATOM 693 C C . PRO A 1 85 ? 4.015 -7.740 -10.557 1.00 91.19 85 PRO A C 1
ATOM 695 O O . PRO A 1 85 ? 3.717 -8.770 -11.162 1.00 91.19 85 PRO A O 1
ATOM 698 N N . LEU A 1 86 ? 5.255 -7.271 -10.509 1.00 90.12 86 LEU A N 1
ATOM 699 C CA . LEU A 1 86 ? 6.399 -7.897 -11.147 1.00 90.12 86 LEU A CA 1
ATOM 700 C C . LEU A 1 86 ? 7.492 -8.126 -10.114 1.00 90.12 86 LEU A C 1
ATOM 702 O O . LEU A 1 86 ? 7.784 -7.267 -9.280 1.00 90.12 86 LEU A O 1
ATOM 706 N N . GLN A 1 87 ? 8.120 -9.291 -10.214 1.00 90.12 87 GLN A N 1
ATOM 707 C CA . GLN A 1 87 ? 9.341 -9.588 -9.485 1.00 90.12 87 GLN A CA 1
ATOM 708 C C . GLN A 1 87 ? 10.464 -8.638 -9.925 1.00 90.12 87 GLN A C 1
ATOM 710 O O . GLN A 1 87 ? 10.559 -8.261 -11.101 1.00 90.12 87 GLN A O 1
ATOM 715 N N . ASN A 1 88 ? 11.306 -8.226 -8.976 1.00 89.31 88 ASN A N 1
ATOM 716 C CA . ASN A 1 88 ? 12.338 -7.218 -9.222 1.00 89.31 88 ASN A CA 1
ATOM 717 C C . ASN A 1 88 ? 13.354 -7.694 -10.268 1.00 89.31 88 ASN A C 1
ATOM 719 O O . ASN A 1 88 ? 13.894 -6.878 -11.011 1.00 89.31 88 ASN A O 1
ATOM 723 N N . GLU A 1 89 ? 13.559 -9.000 -10.391 1.00 90.00 89 GLU A N 1
ATOM 724 C CA . GLU A 1 89 ? 14.418 -9.653 -11.376 1.00 90.00 89 GLU A CA 1
ATOM 725 C C . GLU A 1 89 ? 13.936 -9.386 -12.809 1.00 90.00 89 GLU A C 1
ATOM 727 O O . GLU A 1 89 ? 14.742 -9.091 -13.688 1.00 90.00 89 GLU A O 1
ATOM 732 N N . HIS A 1 90 ? 12.619 -9.404 -13.039 1.00 88.31 90 HIS A N 1
ATOM 733 C CA . HIS A 1 90 ? 12.017 -9.104 -14.345 1.00 88.31 90 HIS A CA 1
ATOM 734 C C . HIS A 1 90 ? 11.926 -7.601 -1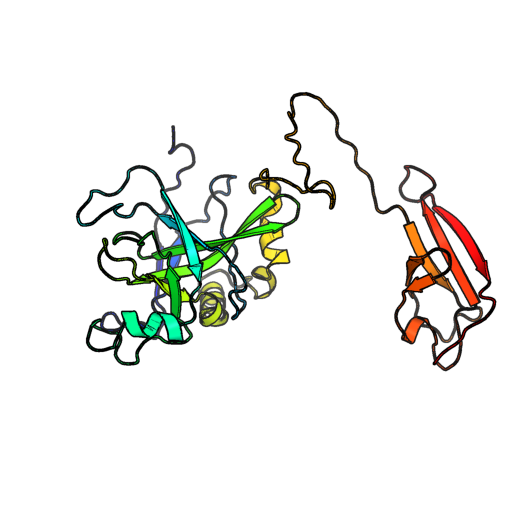4.625 1.00 88.31 90 HIS A C 1
ATOM 736 O O . HIS A 1 90 ? 11.875 -7.178 -15.776 1.00 88.31 90 HIS A O 1
ATOM 742 N N . CYS A 1 91 ? 11.930 -6.781 -13.576 1.00 87.44 91 CYS A N 1
ATOM 743 C CA . CYS A 1 91 ? 11.875 -5.328 -13.687 1.00 87.44 91 CYS A CA 1
ATOM 744 C C . CYS A 1 91 ? 13.260 -4.690 -13.885 1.00 87.44 91 CYS A C 1
ATOM 746 O O . CYS A 1 91 ? 13.406 -3.706 -14.609 1.00 87.44 91 CYS A O 1
ATOM 748 N N . SER A 1 92 ? 14.296 -5.270 -13.276 1.00 88.31 92 SER A N 1
ATOM 749 C CA . SER A 1 92 ? 15.669 -4.748 -13.266 1.00 88.31 92 SER A CA 1
ATOM 750 C C . SER A 1 92 ? 16.254 -4.452 -14.655 1.00 88.31 92 SER A C 1
ATOM 752 O O . SER A 1 92 ? 16.906 -3.413 -14.788 1.00 88.31 92 SER A O 1
ATOM 754 N N . PRO A 1 93 ? 16.002 -5.255 -15.713 1.00 87.19 93 PRO A N 1
ATOM 755 C CA . PRO A 1 93 ? 16.472 -4.945 -17.066 1.00 87.19 93 PRO A CA 1
ATOM 756 C C . PRO A 1 93 ? 15.963 -3.602 -17.605 1.00 87.19 93 PRO A C 1
ATOM 758 O O . PRO A 1 93 ? 16.663 -2.937 -18.367 1.00 87.19 93 PRO A O 1
ATOM 761 N N . HIS A 1 94 ? 14.780 -3.152 -17.172 1.00 82.19 94 HIS A N 1
ATOM 762 C CA . HIS A 1 94 ? 14.244 -1.846 -17.553 1.00 82.19 94 HIS A CA 1
ATOM 763 C C . HIS A 1 94 ? 14.967 -0.685 -16.849 1.00 82.19 94 HIS A C 1
ATOM 765 O O . HIS A 1 94 ? 14.921 0.440 -17.344 1.00 82.19 94 HIS A O 1
ATOM 771 N N . TYR A 1 95 ? 15.667 -0.950 -15.743 1.00 82.00 95 TYR A N 1
ATOM 772 C CA . TYR A 1 95 ? 16.252 0.039 -14.834 1.00 82.00 95 TYR A CA 1
ATOM 773 C C . TYR A 1 95 ? 17.756 -0.157 -14.611 1.00 82.00 95 TYR A C 1
ATOM 775 O O . TYR A 1 95 ? 18.263 0.113 -13.521 1.00 82.00 95 TYR A O 1
ATOM 783 N N . ALA A 1 96 ? 18.492 -0.607 -15.634 1.00 74.75 96 ALA A N 1
ATOM 784 C CA . ALA A 1 96 ? 19.946 -0.760 -15.558 1.00 74.75 96 ALA A CA 1
ATOM 785 C C . ALA A 1 96 ? 20.594 0.496 -14.940 1.00 74.75 96 ALA A C 1
ATOM 787 O O . ALA A 1 96 ? 20.275 1.613 -15.354 1.00 74.75 96 ALA A O 1
ATOM 788 N N . SER A 1 97 ? 21.478 0.329 -13.950 1.00 62.44 97 SER A N 1
ATOM 789 C CA . SER A 1 97 ? 21.935 1.396 -13.033 1.00 62.44 97 SER A CA 1
ATOM 790 C C . SER A 1 97 ? 22.538 2.637 -13.712 1.00 62.44 97 SER A C 1
ATOM 792 O O . SER A 1 97 ? 22.541 3.720 -13.128 1.00 62.44 97 SER A O 1
ATOM 794 N N . ALA A 1 98 ? 22.995 2.515 -14.963 1.00 60.38 98 ALA A N 1
ATOM 795 C CA . ALA A 1 98 ? 23.479 3.625 -15.787 1.00 60.38 98 ALA A CA 1
ATOM 796 C C . ALA A 1 98 ? 22.359 4.509 -16.380 1.00 60.38 98 ALA A C 1
ATOM 798 O O . ALA A 1 98 ? 22.608 5.656 -16.740 1.00 60.38 98 ALA A O 1
ATOM 799 N N . SER A 1 99 ? 21.133 3.992 -16.485 1.00 67.12 99 SER A N 1
ATOM 800 C CA . SER A 1 99 ? 19.992 4.658 -17.130 1.00 67.12 99 SER A CA 1
ATOM 801 C C . SER A 1 99 ? 19.146 5.512 -16.179 1.00 67.12 99 SER A C 1
ATOM 803 O O . SER A 1 99 ? 18.423 6.394 -16.639 1.00 67.12 99 SER A O 1
ATOM 805 N N . VAL A 1 100 ? 19.254 5.303 -14.857 1.00 74.44 100 VAL A N 1
ATOM 806 C CA . VAL A 1 100 ? 18.476 6.044 -13.850 1.00 74.44 100 VAL A CA 1
ATOM 807 C C . VAL A 1 100 ? 19.370 6.637 -12.766 1.00 74.44 100 VAL A C 1
ATOM 809 O O . VAL A 1 100 ? 19.975 5.943 -11.947 1.00 74.44 100 VAL A O 1
ATOM 812 N N . ARG A 1 101 ? 19.405 7.973 -12.713 1.00 81.56 101 ARG A N 1
ATOM 813 C CA . ARG A 1 101 ? 20.139 8.719 -11.684 1.00 81.56 101 ARG A CA 1
ATOM 814 C C . ARG A 1 101 ? 19.590 8.395 -10.289 1.00 81.56 101 ARG A C 1
ATOM 816 O O . ARG A 1 101 ? 18.393 8.527 -10.036 1.00 81.56 101 ARG A O 1
ATOM 823 N N . GLY A 1 102 ? 20.497 8.036 -9.381 1.00 84.12 102 GLY A N 1
ATOM 824 C CA . GLY A 1 102 ? 20.183 7.733 -7.980 1.00 84.12 102 GLY A CA 1
ATOM 825 C C . GLY A 1 102 ? 19.862 6.262 -7.693 1.00 84.12 102 GLY A C 1
ATOM 826 O O . GLY A 1 102 ? 19.608 5.939 -6.538 1.00 84.12 102 GLY A O 1
ATOM 827 N N . LEU A 1 103 ? 19.924 5.374 -8.696 1.00 88.44 103 LEU A N 1
ATOM 828 C CA . LEU A 1 103 ? 19.683 3.929 -8.563 1.00 88.44 103 LEU A CA 1
ATOM 829 C C . LEU A 1 103 ? 20.987 3.115 -8.699 1.00 88.44 103 LEU A C 1
ATOM 831 O O . LEU A 1 103 ? 21.129 2.232 -9.543 1.00 88.44 103 LEU A O 1
ATOM 835 N N . ARG A 1 104 ? 21.997 3.460 -7.890 1.00 86.75 104 ARG A N 1
ATOM 836 C CA . ARG A 1 104 ? 23.369 2.930 -8.036 1.00 86.75 104 ARG A CA 1
ATOM 837 C C . ARG A 1 104 ? 23.505 1.434 -7.733 1.00 86.75 104 ARG A C 1
ATOM 839 O O . ARG A 1 104 ? 24.382 0.792 -8.293 1.00 86.75 104 ARG A O 1
ATOM 846 N N . GLN A 1 105 ? 22.664 0.903 -6.852 1.00 88.12 105 GLN A N 1
ATOM 847 C CA . GLN A 1 105 ? 22.657 -0.497 -6.411 1.00 88.12 105 GLN A CA 1
ATOM 848 C C . GLN A 1 105 ? 21.621 -1.342 -7.175 1.00 88.12 105 GLN A C 1
ATOM 850 O O . GLN A 1 105 ? 21.377 -2.483 -6.808 1.00 88.12 105 GLN A O 1
ATOM 855 N N . GLY A 1 106 ? 20.994 -0.791 -8.223 1.00 90.50 106 GLY A N 1
ATOM 856 C CA . GLY A 1 106 ? 19.839 -1.425 -8.862 1.00 90.50 106 GLY A CA 1
ATOM 857 C C . GLY A 1 106 ? 18.585 -1.360 -7.984 1.00 90.50 106 GLY A C 1
ATOM 858 O O . GLY A 1 106 ? 18.521 -0.547 -7.056 1.00 90.50 106 GLY A O 1
ATOM 859 N N . LEU A 1 107 ? 17.583 -2.177 -8.316 1.00 91.25 107 LEU A N 1
ATOM 860 C CA . LEU A 1 107 ? 16.341 -2.286 -7.548 1.00 91.25 107 LEU A CA 1
ATOM 861 C C . LEU A 1 107 ? 16.567 -3.096 -6.265 1.00 91.25 107 LEU A C 1
ATOM 863 O O . LEU A 1 107 ? 17.156 -4.172 -6.304 1.00 91.25 107 LEU A O 1
ATOM 867 N N . ASN A 1 108 ? 16.065 -2.590 -5.141 1.00 92.06 108 ASN A N 1
ATOM 868 C CA . ASN A 1 108 ? 16.193 -3.210 -3.820 1.00 92.06 108 ASN A CA 1
ATOM 869 C C . ASN A 1 108 ? 14.892 -3.896 -3.366 1.00 92.06 108 ASN A C 1
ATOM 871 O O . ASN A 1 108 ? 13.814 -3.625 -3.887 1.00 92.06 108 ASN A O 1
ATOM 875 N N . SER A 1 109 ? 14.967 -4.750 -2.340 1.00 93.75 109 SER A N 1
ATOM 876 C CA . SER A 1 109 ? 13.808 -5.488 -1.792 1.00 93.75 109 SER A CA 1
ATOM 877 C C . SER A 1 109 ? 12.684 -4.590 -1.252 1.00 93.75 109 SER A C 1
ATOM 879 O O . SER A 1 109 ? 11.509 -4.947 -1.336 1.00 93.75 109 SER A O 1
ATOM 881 N N . HIS A 1 110 ? 13.029 -3.391 -0.772 1.00 94.81 110 HIS A N 1
ATOM 882 C CA . HIS A 1 110 ? 12.075 -2.363 -0.339 1.00 94.81 110 HIS A CA 1
ATOM 883 C C . HIS A 1 110 ? 11.406 -1.605 -1.498 1.00 94.81 110 HIS A C 1
ATOM 885 O O . HIS A 1 110 ? 10.673 -0.638 -1.279 1.00 94.81 110 HIS A O 1
ATOM 891 N N . GLN A 1 111 ? 11.658 -2.035 -2.733 1.00 94.50 111 GLN A N 1
ATOM 892 C CA . GLN A 1 111 ? 10.998 -1.572 -3.942 1.00 94.50 111 GLN A CA 1
ATOM 893 C C . GLN A 1 111 ? 10.178 -2.720 -4.546 1.00 94.50 111 GLN A C 1
ATOM 895 O O . GLN A 1 111 ? 10.500 -3.905 -4.409 1.00 94.50 111 GLN A O 1
ATOM 900 N N . LEU A 1 112 ? 9.080 -2.345 -5.188 1.00 92.06 112 LEU A N 1
ATOM 901 C CA . LEU A 1 112 ? 8.134 -3.216 -5.867 1.00 92.06 112 LEU A CA 1
ATOM 902 C C . LEU A 1 112 ? 7.926 -2.670 -7.274 1.00 92.06 112 LEU A C 1
ATOM 904 O O . LEU A 1 112 ? 7.720 -1.469 -7.440 1.00 92.06 112 LEU A O 1
ATOM 908 N N . CYS A 1 113 ? 7.925 -3.543 -8.273 1.00 91.31 113 CYS A N 1
ATOM 909 C CA . CYS A 1 113 ? 7.532 -3.159 -9.618 1.00 91.31 113 CYS A CA 1
ATOM 910 C C . CYS A 1 113 ? 6.095 -3.566 -9.911 1.00 91.31 113 CYS A C 1
ATOM 912 O O . CYS A 1 113 ? 5.653 -4.649 -9.527 1.00 91.31 113 CYS A O 1
ATOM 914 N N . ALA A 1 114 ? 5.384 -2.706 -10.630 1.00 88.50 114 ALA A N 1
ATOM 915 C CA . ALA A 1 114 ? 4.092 -3.040 -11.202 1.00 88.50 114 ALA A CA 1
ATOM 916 C C . ALA A 1 114 ? 3.945 -2.379 -12.570 1.00 88.50 114 ALA A C 1
ATOM 918 O O . ALA A 1 114 ? 4.429 -1.273 -12.796 1.00 88.50 114 ALA A O 1
ATOM 919 N N . GLY A 1 115 ? 3.299 -3.068 -13.497 1.00 83.06 115 GLY A N 1
ATOM 920 C CA . GLY A 1 115 ? 3.094 -2.561 -14.846 1.00 83.06 115 GLY A CA 1
ATOM 921 C C . GLY A 1 115 ? 2.057 -3.374 -15.594 1.00 83.06 115 GLY A C 1
ATOM 922 O O . GLY A 1 115 ? 1.675 -4.464 -15.166 1.00 83.06 115 GLY A O 1
ATOM 923 N N . ASP A 1 116 ? 1.619 -2.852 -16.729 1.00 74.69 116 ASP A N 1
ATOM 924 C CA . ASP A 1 116 ? 0.891 -3.626 -17.723 1.00 74.69 116 ASP A CA 1
ATOM 925 C C . ASP A 1 116 ? 1.725 -3.703 -19.011 1.00 74.69 116 ASP A C 1
ATOM 927 O O . ASP A 1 116 ? 2.591 -2.869 -19.273 1.00 74.69 116 ASP A O 1
ATOM 931 N N . ALA A 1 117 ? 1.477 -4.730 -19.820 1.00 62.22 117 ALA A N 1
ATOM 932 C CA . ALA A 1 117 ? 2.076 -4.890 -21.142 1.00 62.22 117 ALA A CA 1
ATOM 933 C C . ALA A 1 117 ? 1.460 -3.941 -22.190 1.00 62.22 117 ALA A C 1
ATOM 935 O O . ALA A 1 117 ? 1.945 -3.877 -23.319 1.00 62.22 117 ALA A O 1
ATOM 936 N N . LYS A 1 118 ? 0.352 -3.265 -21.847 1.00 57.62 118 LYS A N 1
ATOM 937 C CA . LYS A 1 118 ? -0.405 -2.377 -22.741 1.00 57.62 118 LYS A CA 1
ATOM 938 C C . LYS A 1 118 ? -0.600 -0.957 -22.209 1.00 57.62 118 LYS A C 1
ATOM 940 O O . LYS A 1 118 ? -1.009 -0.100 -22.986 1.00 57.62 118 LYS A O 1
ATOM 945 N N . MET A 1 119 ? -0.351 -0.709 -20.923 1.00 53.59 119 MET A N 1
ATOM 946 C CA . MET A 1 119 ? -0.589 0.583 -20.276 1.00 53.59 119 MET A CA 1
ATOM 947 C C . MET A 1 119 ? 0.624 1.001 -19.448 1.00 53.59 119 MET A C 1
ATOM 949 O O . MET A 1 119 ? 1.240 0.182 -18.769 1.00 53.59 119 MET A O 1
ATOM 953 N N . ASP A 1 120 ? 0.949 2.287 -19.532 1.00 51.28 120 ASP A N 1
ATOM 954 C CA . ASP A 1 120 ? 2.093 2.919 -18.883 1.00 51.28 120 ASP A CA 1
ATOM 955 C C . ASP A 1 120 ? 1.577 3.869 -17.793 1.00 51.28 120 ASP A C 1
ATOM 957 O O . ASP A 1 120 ? 0.614 4.606 -18.016 1.00 51.28 120 ASP A O 1
ATOM 961 N N . THR A 1 121 ? 2.176 3.842 -16.602 1.00 49.91 121 THR A N 1
ATOM 962 C CA . THR A 1 121 ? 1.871 4.823 -15.550 1.00 49.91 121 THR A CA 1
ATOM 963 C C . THR A 1 121 ? 2.702 6.066 -15.787 1.00 49.91 121 THR A C 1
ATOM 965 O O . THR A 1 121 ? 3.930 6.034 -15.704 1.00 49.91 121 THR A O 1
ATOM 968 N N . CYS A 1 122 ? 2.020 7.159 -16.088 1.00 53.38 122 CYS A N 1
ATOM 969 C CA . CYS A 1 122 ? 2.636 8.401 -16.502 1.00 53.38 122 CYS A CA 1
ATOM 970 C C . CYS A 1 122 ? 3.205 9.246 -15.354 1.00 53.38 122 CYS A C 1
ATOM 972 O O . CYS A 1 122 ? 2.929 9.042 -14.172 1.00 53.38 122 CYS A O 1
ATOM 974 N N . LEU A 1 123 ? 4.017 10.242 -15.720 1.00 47.50 123 LEU A N 1
ATOM 975 C CA . LEU A 1 123 ? 4.522 11.245 -14.786 1.00 47.50 123 LEU A CA 1
ATOM 976 C C . LEU A 1 123 ? 3.345 12.031 -14.176 1.00 47.50 123 LEU A C 1
ATOM 978 O O . LEU A 1 123 ? 2.475 12.520 -14.892 1.00 47.50 123 LEU A O 1
ATOM 982 N N . GLY A 1 124 ? 3.340 12.200 -12.851 1.00 46.31 124 GLY A N 1
ATOM 983 C CA . GLY A 1 124 ? 2.363 13.057 -12.165 1.00 46.31 124 GLY A CA 1
ATOM 984 C C . GLY A 1 124 ? 1.698 12.462 -10.927 1.00 46.31 124 GLY A C 1
ATOM 985 O O . GLY A 1 124 ? 1.133 13.233 -10.159 1.00 46.31 124 GLY A O 1
ATOM 986 N N . ASP A 1 125 ? 1.850 11.157 -10.687 1.00 56.53 125 ASP A N 1
ATOM 987 C CA . ASP A 1 125 ? 1.239 10.448 -9.548 1.00 56.53 125 ASP A CA 1
ATOM 988 C C . ASP A 1 125 ? 2.237 10.044 -8.448 1.00 56.53 125 ASP A C 1
ATOM 990 O O . ASP A 1 125 ? 1.942 9.180 -7.625 1.00 56.53 125 ASP A O 1
ATOM 994 N N . SER A 1 126 ? 3.436 10.642 -8.396 1.00 68.31 126 SER A N 1
ATOM 995 C CA . SER A 1 126 ? 4.409 10.376 -7.320 1.00 68.31 126 SER A CA 1
ATOM 996 C C . SER A 1 126 ? 3.782 10.591 -5.936 1.00 68.31 126 SER A C 1
ATOM 998 O O . SER A 1 126 ? 3.177 11.628 -5.671 1.00 68.31 126 SER A O 1
ATOM 1000 N N . GLY A 1 127 ? 3.943 9.612 -5.045 1.00 73.75 127 GLY A N 1
ATOM 1001 C CA . GLY A 1 127 ? 3.276 9.562 -3.740 1.00 73.75 127 GLY A CA 1
ATOM 1002 C C . GLY A 1 127 ? 1.863 8.963 -3.765 1.00 73.75 127 GLY A C 1
ATOM 1003 O O . GLY A 1 127 ? 1.292 8.724 -2.703 1.00 73.75 127 GLY A O 1
ATOM 1004 N N . GLY A 1 128 ? 1.306 8.690 -4.948 1.00 73.75 128 GLY A N 1
ATOM 1005 C CA . GLY A 1 128 ? -0.005 8.074 -5.132 1.00 73.75 128 GLY A CA 1
ATOM 1006 C C . GLY A 1 128 ? -0.033 6.591 -4.741 1.00 73.75 128 GLY A C 1
ATOM 1007 O O . GLY A 1 128 ? 1.013 5.927 -4.731 1.00 73.75 128 GLY A O 1
ATOM 1008 N N . PRO A 1 129 ? -1.217 6.051 -4.411 1.00 83.50 129 PRO A N 1
ATOM 1009 C CA . PRO A 1 129 ? -1.356 4.688 -3.927 1.00 83.50 129 PRO A CA 1
ATOM 1010 C C . PRO A 1 129 ? -1.204 3.650 -5.045 1.00 83.50 129 PRO A C 1
ATOM 1012 O O . PRO A 1 129 ? -1.710 3.817 -6.156 1.00 83.50 129 PRO A O 1
ATOM 1015 N N . LEU A 1 130 ? -0.580 2.528 -4.698 1.00 85.31 130 LEU A N 1
ATOM 1016 C CA . LEU A 1 130 ? -0.751 1.243 -5.365 1.00 85.31 130 LEU A CA 1
ATOM 1017 C C . LEU A 1 130 ? -1.427 0.309 -4.363 1.00 85.31 130 LEU A C 1
ATOM 1019 O O . LEU A 1 130 ? -0.818 -0.083 -3.364 1.00 85.31 130 LEU A O 1
ATOM 1023 N N . HIS A 1 131 ? -2.695 -0.007 -4.591 1.00 85.62 131 HIS A N 1
ATOM 1024 C CA . HIS A 1 131 ? -3.502 -0.796 -3.668 1.00 85.62 131 HIS A CA 1
ATOM 1025 C C . HIS A 1 131 ? -4.059 -2.068 -4.305 1.00 85.62 131 HIS A C 1
ATOM 1027 O O . HIS A 1 131 ? -4.158 -2.200 -5.520 1.00 85.62 131 HIS A O 1
ATOM 1033 N N . VAL A 1 132 ? -4.455 -3.011 -3.462 1.00 87.00 132 VAL A N 1
ATOM 1034 C CA . VAL A 1 132 ? -5.343 -4.110 -3.833 1.00 87.00 132 VAL A CA 1
ATOM 1035 C C . VAL A 1 132 ? -6.683 -3.900 -3.141 1.00 87.00 132 VAL A C 1
ATOM 1037 O O . VAL A 1 132 ? -6.744 -3.415 -2.010 1.00 87.00 132 VAL A O 1
ATOM 1040 N N . ARG A 1 133 ? -7.778 -4.246 -3.811 1.00 82.19 133 ARG A N 1
ATOM 1041 C CA . ARG A 1 133 ? -9.124 -4.171 -3.242 1.00 82.19 133 ARG A CA 1
ATOM 1042 C C . ARG A 1 133 ? -9.546 -5.562 -2.793 1.00 82.19 133 ARG A C 1
ATOM 1044 O O . ARG A 1 133 ? -9.789 -6.428 -3.625 1.00 82.19 133 ARG A O 1
ATOM 1051 N N . LEU A 1 134 ? -9.612 -5.773 -1.480 1.00 83.06 134 LEU A N 1
ATOM 1052 C CA . LEU A 1 134 ? -9.980 -7.060 -0.890 1.00 83.06 134 LEU A CA 1
ATOM 1053 C C . LEU A 1 134 ? -11.408 -7.023 -0.363 1.00 83.06 134 LEU A C 1
ATOM 1055 O O . LEU A 1 134 ? -11.862 -6.008 0.173 1.00 83.06 134 LEU A O 1
ATOM 1059 N N . GLN A 1 135 ? -12.103 -8.147 -0.510 1.00 80.75 135 GLN A N 1
ATOM 1060 C CA . GLN A 1 135 ? -13.452 -8.315 0.002 1.00 80.75 135 GLN A CA 1
ATOM 1061 C C . GLN A 1 135 ? -13.424 -8.938 1.396 1.00 80.75 135 GLN A C 1
ATOM 1063 O O . GLN A 1 135 ? -12.825 -9.987 1.613 1.00 80.75 135 GLN A O 1
ATOM 1068 N N . HIS A 1 136 ? -14.125 -8.306 2.332 1.00 72.94 136 HIS A N 1
ATOM 1069 C CA . HIS A 1 136 ? -14.376 -8.838 3.665 1.00 72.94 136 HIS A CA 1
ATOM 1070 C C . HIS A 1 136 ? -15.729 -8.314 4.160 1.00 72.94 136 HIS A C 1
ATOM 1072 O O . HIS A 1 136 ? -16.037 -7.141 3.963 1.00 72.94 136 HIS A O 1
ATOM 1078 N N . ASN A 1 137 ? -16.564 -9.165 4.764 1.00 71.12 137 ASN A N 1
ATOM 1079 C CA . ASN A 1 137 ? -17.923 -8.811 5.216 1.00 71.12 137 ASN A CA 1
ATOM 1080 C C . ASN A 1 137 ? -18.784 -8.122 4.144 1.00 71.12 137 ASN A C 1
ATOM 1082 O O . ASN A 1 137 ? -19.435 -7.116 4.417 1.00 71.12 137 ASN A O 1
ATOM 1086 N N . TYR A 1 138 ? -18.751 -8.625 2.905 1.00 71.50 138 TYR A N 1
ATOM 1087 C CA . TYR A 1 138 ? -19.461 -8.037 1.754 1.00 71.50 138 TYR A CA 1
ATOM 1088 C C . TYR A 1 138 ? -19.044 -6.596 1.411 1.00 71.50 138 TYR A C 1
ATOM 1090 O O . TYR A 1 138 ? -19.694 -5.924 0.609 1.00 71.50 138 TYR A O 1
ATOM 1098 N N . LYS A 1 139 ? -17.949 -6.108 1.999 1.00 76.75 139 LYS A N 1
ATOM 1099 C CA . LYS A 1 139 ? -17.379 -4.788 1.758 1.00 76.75 139 LYS A CA 1
ATOM 1100 C C . LYS A 1 139 ? -16.065 -4.900 1.017 1.00 76.75 139 LYS A C 1
ATOM 1102 O O . LYS A 1 139 ? -15.322 -5.862 1.191 1.00 76.75 139 LYS A O 1
ATOM 1107 N N . VAL A 1 140 ? -15.774 -3.878 0.226 1.00 78.62 140 VAL A N 1
ATOM 1108 C CA . VAL A 1 140 ? -14.476 -3.716 -0.419 1.00 78.62 140 VAL A CA 1
ATOM 1109 C C . VAL A 1 140 ? -13.617 -2.784 0.421 1.00 78.62 140 VAL A C 1
ATOM 1111 O O . VAL A 1 140 ? -13.966 -1.620 0.631 1.00 78.62 140 VAL A O 1
ATOM 1114 N N . THR A 1 141 ? -12.466 -3.287 0.850 1.00 83.06 141 THR A N 1
ATOM 1115 C CA . THR A 1 141 ? -11.466 -2.519 1.588 1.00 83.06 141 THR A CA 1
ATOM 1116 C C . THR A 1 141 ? -10.194 -2.413 0.747 1.00 83.06 141 THR A C 1
ATOM 1118 O O . THR A 1 141 ? -9.658 -3.442 0.332 1.00 83.06 141 THR A O 1
ATOM 1121 N N . PRO A 1 142 ? -9.698 -1.194 0.463 1.00 85.25 142 PRO A N 1
ATOM 1122 C CA . PRO A 1 142 ? -8.403 -1.022 -0.175 1.00 85.25 142 PRO A CA 1
ATOM 1123 C C . PRO A 1 142 ? -7.273 -1.297 0.826 1.00 85.25 142 PRO A C 1
ATOM 1125 O O . PRO A 1 142 ? -7.307 -0.836 1.970 1.00 85.25 142 PRO A O 1
ATOM 1128 N N . PHE A 1 143 ? -6.266 -2.028 0.366 1.00 89.38 143 PHE A N 1
ATOM 1129 C CA . PHE A 1 143 ? -5.020 -2.309 1.065 1.00 89.38 143 PHE A CA 1
ATOM 1130 C C . PHE A 1 143 ? -3.866 -1.714 0.271 1.00 89.38 143 PHE A C 1
ATOM 1132 O O . PHE A 1 143 ? -3.632 -2.105 -0.868 1.00 89.38 143 PHE A O 1
ATOM 1139 N N . LEU A 1 144 ? -3.149 -0.768 0.866 1.00 90.75 144 LEU A N 1
ATOM 1140 C CA . LEU A 1 144 ? -1.996 -0.113 0.273 1.00 90.75 144 LEU A CA 1
ATOM 1141 C C . LEU A 1 144 ? -0.818 -1.087 0.265 1.00 90.75 144 LEU A C 1
ATOM 1143 O O . LEU A 1 144 ? -0.320 -1.476 1.321 1.00 90.75 144 LEU A O 1
ATOM 1147 N N . VAL A 1 145 ? -0.390 -1.466 -0.933 1.00 93.44 145 VAL A N 1
ATOM 1148 C CA . VAL A 1 145 ? 0.725 -2.388 -1.177 1.00 93.44 145 VAL A CA 1
ATOM 1149 C C . VAL A 1 145 ? 2.009 -1.608 -1.450 1.00 93.44 145 VAL A C 1
ATOM 1151 O O . VAL A 1 145 ? 3.089 -1.975 -0.980 1.00 93.44 145 VAL A O 1
ATOM 1154 N N . GLY A 1 146 ? 1.893 -0.507 -2.190 1.00 90.81 146 GLY A N 1
ATOM 1155 C CA . GLY A 1 146 ? 3.020 0.330 -2.564 1.00 90.81 146 GLY A CA 1
ATOM 1156 C C . GLY A 1 146 ? 2.668 1.808 -2.654 1.00 90.81 146 GLY A C 1
ATOM 1157 O O . GLY A 1 146 ? 1.500 2.189 -2.734 1.00 90.81 146 GLY A O 1
ATOM 1158 N N . VAL A 1 147 ? 3.706 2.636 -2.661 1.00 87.31 147 VAL A N 1
ATOM 1159 C CA . VAL A 1 147 ? 3.615 4.082 -2.901 1.00 87.31 147 VAL A CA 1
ATOM 1160 C C . VAL A 1 147 ? 4.394 4.409 -4.167 1.00 87.31 147 VAL A C 1
ATOM 1162 O O . VAL A 1 147 ? 5.541 3.992 -4.305 1.00 87.31 147 VAL A O 1
ATOM 1165 N N . THR A 1 148 ? 3.781 5.131 -5.100 1.00 85.19 148 THR A N 1
ATOM 1166 C CA . THR A 1 148 ? 4.391 5.472 -6.395 1.00 85.19 148 THR A CA 1
ATOM 1167 C C . THR A 1 148 ? 5.660 6.295 -6.190 1.00 85.19 148 THR A C 1
ATOM 1169 O O . THR A 1 148 ? 5.593 7.377 -5.610 1.00 85.19 148 THR A O 1
ATOM 1172 N N . SER A 1 149 ? 6.810 5.807 -6.666 1.00 86.12 149 SER A N 1
ATOM 1173 C CA . SER A 1 149 ? 8.111 6.456 -6.453 1.00 86.12 149 SER A CA 1
ATOM 1174 C C . SER A 1 149 ? 8.664 7.037 -7.756 1.00 86.12 149 SER A C 1
ATOM 1176 O O . SER A 1 149 ? 8.680 8.258 -7.942 1.00 86.12 149 SER A O 1
ATOM 1178 N N . PHE A 1 150 ? 9.069 6.186 -8.700 1.00 83.31 150 PHE A N 1
ATOM 1179 C CA . PHE A 1 150 ? 9.617 6.625 -9.983 1.00 83.31 150 PHE A CA 1
ATOM 1180 C C . PHE A 1 150 ? 9.271 5.663 -11.119 1.00 83.31 150 PHE A C 1
ATOM 1182 O O . PHE A 1 150 ? 8.938 4.501 -10.911 1.00 83.31 150 PHE A O 1
ATOM 1189 N N . GLY A 1 151 ? 9.393 6.162 -12.342 1.00 77.25 151 GLY A N 1
ATOM 1190 C CA . GLY A 1 151 ? 9.181 5.406 -13.565 1.00 77.25 151 GLY A CA 1
ATOM 1191 C C . GLY A 1 151 ? 9.924 6.052 -14.727 1.00 77.25 151 GLY A C 1
ATOM 1192 O O . GLY A 1 151 ? 10.587 7.085 -14.561 1.00 77.25 151 GLY A O 1
ATOM 1193 N N . LYS A 1 152 ? 9.832 5.438 -15.903 1.00 69.31 152 LYS A N 1
ATOM 1194 C CA . LYS A 1 152 ? 10.295 6.053 -17.150 1.00 69.31 152 LYS A CA 1
ATOM 1195 C C . LYS A 1 152 ? 9.223 6.990 -17.728 1.00 69.31 152 LYS A C 1
ATOM 1197 O O . LYS A 1 152 ? 8.073 6.923 -17.307 1.00 69.31 152 LYS A O 1
ATOM 1202 N N . PRO A 1 153 ? 9.594 7.908 -18.640 1.00 61.19 153 PRO A N 1
ATOM 1203 C CA . PRO A 1 153 ? 8.629 8.783 -19.298 1.00 61.19 153 PRO A CA 1
ATOM 1204 C C . PRO A 1 153 ? 7.571 7.986 -20.069 1.00 61.19 153 PRO A C 1
ATOM 1206 O O . PRO A 1 153 ? 7.901 6.966 -20.674 1.00 61.19 153 PRO A O 1
ATOM 1209 N N . CYS A 1 154 ? 6.348 8.520 -20.087 1.00 58.00 154 CYS A N 1
ATOM 1210 C CA . CYS A 1 154 ? 5.195 7.966 -20.791 1.00 58.00 154 CYS A CA 1
ATOM 1211 C C . CYS A 1 154 ? 5.484 7.609 -22.253 1.00 58.00 154 CYS A C 1
ATOM 1213 O O . CYS A 1 154 ? 6.123 8.387 -22.966 1.00 58.00 154 CYS A O 1
ATOM 1215 N N . GLY A 1 155 ? 4.888 6.516 -22.729 1.00 50.62 155 GLY A N 1
ATOM 1216 C CA . GLY A 1 155 ? 4.804 6.183 -24.158 1.00 50.62 155 GLY A CA 1
ATOM 1217 C C . GLY A 1 155 ? 5.619 4.960 -24.572 1.00 50.62 155 GLY A C 1
ATOM 1218 O O . GLY A 1 155 ? 5.680 4.630 -25.756 1.00 50.62 155 GLY A O 1
ATOM 1219 N N . GLN A 1 156 ? 6.225 4.260 -23.612 1.00 58.19 156 GLN A N 1
ATOM 1220 C CA . GLN A 1 156 ? 6.817 2.938 -23.805 1.00 58.19 156 GLN A CA 1
ATOM 1221 C C . GLN A 1 156 ? 6.432 2.084 -22.600 1.00 58.19 156 GLN A C 1
ATOM 1223 O O . GLN A 1 156 ? 6.713 2.501 -21.487 1.00 58.19 156 GLN A O 1
ATOM 1228 N N . SER A 1 157 ? 5.840 0.904 -22.819 1.00 65.62 157 SER A N 1
ATOM 1229 C CA . SER A 1 157 ? 5.318 0.004 -21.772 1.00 65.62 157 SER A CA 1
ATOM 1230 C C . SER A 1 157 ? 6.410 -0.450 -20.787 1.00 65.62 157 SER A C 1
ATOM 1232 O O . SER A 1 157 ? 6.967 -1.542 -20.912 1.00 65.62 157 SER A O 1
ATOM 1234 N N . HIS A 1 158 ? 6.752 0.399 -19.819 1.00 76.38 158 HIS A N 1
ATOM 1235 C CA . HIS A 1 158 ? 7.736 0.126 -18.784 1.00 76.38 158 HIS A CA 1
ATOM 1236 C C . HIS A 1 158 ? 7.029 -0.043 -17.444 1.00 76.38 158 HIS A C 1
ATOM 1238 O O . HIS A 1 158 ? 6.128 0.726 -17.120 1.00 76.38 158 HIS A O 1
ATOM 1244 N N . PRO A 1 159 ? 7.449 -1.011 -16.621 1.00 85.12 159 PRO A N 1
ATOM 1245 C CA . PRO A 1 159 ? 6.882 -1.142 -15.291 1.00 85.12 159 PRO A CA 1
ATOM 1246 C C . PRO A 1 159 ? 7.280 0.050 -14.421 1.00 85.12 159 PRO A C 1
ATOM 1248 O O . PRO A 1 159 ? 8.448 0.437 -14.412 1.00 85.12 159 PRO A O 1
ATOM 1251 N N . GLY A 1 160 ? 6.338 0.614 -13.670 1.00 86.31 160 GLY A N 1
ATOM 1252 C CA . GLY A 1 160 ? 6.608 1.619 -12.646 1.00 86.31 160 GLY A CA 1
ATOM 1253 C C . GLY A 1 160 ? 7.263 1.000 -11.410 1.00 86.31 160 GLY A C 1
ATOM 1254 O O . GLY A 1 160 ? 7.073 -0.186 -11.116 1.00 86.31 160 GLY A O 1
ATOM 1255 N N . VAL A 1 161 ? 8.034 1.806 -10.675 1.00 89.94 161 VAL A N 1
ATOM 1256 C CA . VAL A 1 161 ? 8.661 1.414 -9.408 1.00 89.94 161 VAL A CA 1
ATOM 1257 C C . VAL A 1 161 ? 7.975 2.118 -8.243 1.00 89.94 161 VAL A C 1
ATOM 1259 O O . VAL A 1 161 ? 7.823 3.342 -8.199 1.00 89.94 161 VAL A O 1
ATOM 1262 N N . TYR A 1 162 ? 7.605 1.309 -7.262 1.00 91.06 162 TYR A N 1
ATOM 1263 C CA . TYR A 1 162 ? 6.871 1.685 -6.070 1.00 91.06 162 TYR A CA 1
ATOM 1264 C C . TYR A 1 162 ? 7.699 1.350 -4.833 1.00 91.06 162 TYR A C 1
ATOM 1266 O O . TYR A 1 162 ? 8.424 0.356 -4.798 1.00 91.06 162 TYR A O 1
ATOM 1274 N N . THR A 1 163 ? 7.565 2.147 -3.783 1.00 94.19 163 THR A N 1
ATOM 1275 C CA . THR A 1 163 ? 8.092 1.806 -2.463 1.00 94.19 163 THR A CA 1
ATOM 1276 C C . THR A 1 163 ? 7.199 0.739 -1.835 1.00 94.19 163 THR A C 1
ATOM 1278 O O . THR A 1 163 ? 5.999 0.966 -1.681 1.00 94.19 163 THR A O 1
ATOM 1281 N N . ARG A 1 164 ? 7.760 -0.427 -1.483 1.00 96.25 164 ARG A N 1
ATOM 1282 C CA . ARG A 1 164 ? 7.021 -1.559 -0.898 1.00 96.25 164 ARG A CA 1
ATOM 1283 C C . ARG A 1 164 ? 6.653 -1.249 0.551 1.00 96.25 164 ARG A C 1
ATOM 1285 O O . ARG A 1 164 ? 7.539 -1.186 1.396 1.00 96.25 164 ARG A O 1
ATOM 1292 N N . VAL A 1 165 ? 5.363 -1.108 0.858 1.00 94.31 165 VAL A N 1
ATOM 1293 C CA . VAL A 1 165 ? 4.894 -0.689 2.195 1.00 94.31 165 VAL A CA 1
ATOM 1294 C C . VAL A 1 165 ? 5.315 -1.665 3.295 1.00 94.31 165 VAL A C 1
ATOM 1296 O O . VAL A 1 165 ? 5.763 -1.223 4.354 1.00 94.31 165 VAL A O 1
ATOM 1299 N N . SER A 1 166 ? 5.241 -2.975 3.044 1.00 95.94 166 SER A N 1
ATOM 1300 C CA . SER A 1 166 ? 5.594 -3.998 4.037 1.00 95.94 166 SER A CA 1
ATOM 1301 C C . SER A 1 166 ? 7.038 -3.892 4.534 1.00 95.94 166 SER A C 1
ATOM 1303 O O . SER A 1 166 ? 7.279 -4.046 5.731 1.00 95.94 166 SER A O 1
ATOM 1305 N N . SER A 1 167 ? 7.984 -3.480 3.683 1.00 97.06 167 SER A N 1
ATOM 1306 C CA . SER A 1 167 ? 9.381 -3.249 4.086 1.00 97.06 167 SER A CA 1
ATOM 1307 C C . SER A 1 167 ? 9.563 -2.112 5.095 1.00 97.06 167 SER A C 1
ATOM 1309 O O . SER A 1 167 ? 10.607 -2.027 5.736 1.00 97.06 167 SER A O 1
ATOM 1311 N N . PHE A 1 168 ? 8.559 -1.248 5.255 1.00 95.50 168 PHE A N 1
ATOM 1312 C CA . PHE A 1 168 ? 8.581 -0.112 6.176 1.00 95.50 168 PHE A CA 1
ATOM 1313 C C . PHE A 1 168 ? 7.626 -0.275 7.360 1.00 95.50 168 PHE A C 1
ATOM 1315 O O . PHE A 1 168 ? 7.476 0.672 8.128 1.00 95.50 168 PHE A O 1
ATOM 1322 N N . ARG A 1 169 ? 7.026 -1.462 7.554 1.00 94.50 169 ARG A N 1
ATOM 1323 C CA . ARG A 1 169 ? 6.091 -1.782 8.652 1.00 94.50 169 ARG A CA 1
ATOM 1324 C C . ARG A 1 169 ? 6.528 -1.191 9.990 1.00 94.50 169 ARG A C 1
ATOM 1326 O O . ARG A 1 169 ? 5.817 -0.383 10.580 1.00 94.50 169 ARG A O 1
ATOM 1333 N N . ARG A 1 170 ? 7.738 -1.557 10.423 1.00 94.81 170 ARG A N 1
ATOM 1334 C CA . ARG A 1 170 ? 8.308 -1.129 11.703 1.00 94.81 170 ARG A CA 1
ATOM 1335 C C . ARG A 1 170 ? 8.465 0.387 11.780 1.00 94.81 170 ARG A C 1
ATOM 1337 O O . ARG A 1 170 ? 7.996 1.003 12.729 1.00 94.81 170 ARG A O 1
ATOM 1344 N N . TRP A 1 171 ? 9.078 0.984 10.756 1.00 95.50 171 TRP A N 1
ATOM 1345 C CA . TRP A 1 171 ? 9.315 2.424 10.713 1.00 95.50 171 TRP A CA 1
ATOM 1346 C C . TRP A 1 171 ? 8.007 3.224 10.732 1.00 95.50 171 TRP A C 1
ATOM 1348 O O . TRP A 1 171 ? 7.920 4.211 11.458 1.00 95.50 171 TRP A O 1
ATOM 1358 N N . ILE A 1 172 ? 6.986 2.796 9.979 1.00 91.00 172 ILE A N 1
ATOM 1359 C CA . ILE A 1 172 ? 5.675 3.458 9.949 1.00 91.00 172 ILE A CA 1
ATOM 1360 C C . ILE A 1 172 ? 5.071 3.476 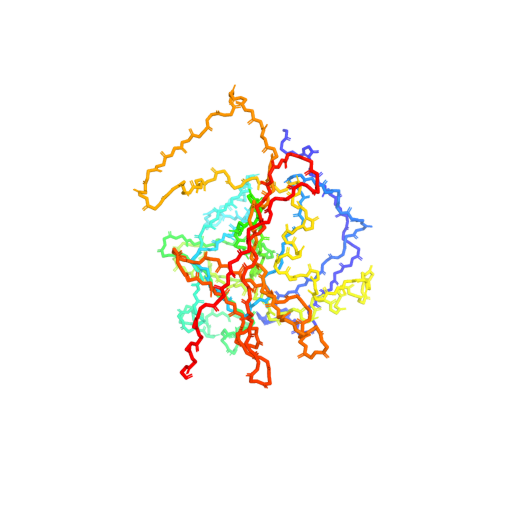11.357 1.00 91.00 172 ILE A C 1
ATOM 1362 O O . ILE A 1 172 ? 4.691 4.536 11.848 1.00 91.00 172 ILE A O 1
ATOM 1366 N N . ILE A 1 173 ? 5.033 2.320 12.021 1.00 90.88 173 ILE A N 1
ATOM 1367 C CA . ILE A 1 173 ? 4.362 2.146 13.315 1.00 90.88 173 ILE A CA 1
ATOM 1368 C C . ILE A 1 173 ? 5.101 2.893 14.430 1.00 90.88 173 ILE A C 1
ATOM 1370 O O . ILE A 1 173 ? 4.484 3.690 15.136 1.00 90.88 173 ILE A O 1
ATOM 1374 N N . GLU A 1 174 ? 6.423 2.732 14.531 1.00 93.56 174 GLU A N 1
ATOM 1375 C CA . GLU A 1 174 ? 7.247 3.454 15.514 1.00 93.56 174 GLU A CA 1
ATOM 1376 C C . GLU A 1 174 ? 7.172 4.977 15.296 1.00 93.56 174 GLU A C 1
ATOM 1378 O O . GLU A 1 174 ? 7.104 5.762 16.250 1.00 93.56 174 GLU A O 1
ATOM 1383 N N . THR A 1 175 ? 7.122 5.424 14.036 1.00 89.19 175 THR A N 1
ATOM 1384 C CA . THR A 1 175 ? 6.966 6.848 13.722 1.00 89.19 175 THR A CA 1
ATOM 1385 C C . THR A 1 175 ? 5.587 7.358 14.135 1.00 89.19 175 THR A C 1
ATOM 1387 O O . THR A 1 175 ? 5.503 8.435 14.716 1.00 89.19 175 THR A O 1
ATOM 1390 N N . MET A 1 176 ? 4.503 6.614 13.907 1.00 87.38 176 MET A N 1
ATOM 1391 C CA . MET A 1 176 ? 3.167 7.023 14.365 1.00 87.38 176 MET A CA 1
ATOM 1392 C C . MET A 1 176 ? 3.099 7.136 15.897 1.00 87.38 176 MET A C 1
ATOM 1394 O O . MET A 1 176 ? 2.643 8.156 16.418 1.00 87.38 176 MET A O 1
ATOM 1398 N N . GLN A 1 177 ? 3.638 6.147 16.615 1.00 90.44 177 GLN A N 1
ATOM 1399 C CA . GLN A 1 177 ? 3.662 6.123 18.082 1.00 90.44 177 GLN A CA 1
ATOM 1400 C C . GLN A 1 177 ? 4.405 7.323 18.678 1.00 90.44 177 GLN A C 1
ATOM 1402 O O . GLN A 1 177 ? 3.902 8.007 19.568 1.00 90.44 177 GLN A O 1
ATOM 1407 N N . THR A 1 178 ? 5.589 7.627 18.145 1.00 91.19 178 THR A N 1
ATOM 1408 C CA . THR A 1 178 ? 6.431 8.737 18.623 1.00 91.19 178 THR A CA 1
ATOM 1409 C C . THR A 1 178 ? 5.914 10.122 18.220 1.00 91.19 178 THR A C 1
ATOM 1411 O O . THR A 1 178 ? 6.437 11.132 18.691 1.00 91.19 178 THR A O 1
ATOM 1414 N N . ASN A 1 179 ? 4.886 10.200 17.365 1.00 83.25 179 ASN A N 1
ATOM 1415 C CA . ASN A 1 179 ? 4.371 11.451 16.804 1.00 83.25 179 ASN A CA 1
ATOM 1416 C C . ASN A 1 179 ? 2.880 11.685 17.094 1.00 83.25 179 ASN A C 1
ATOM 1418 O O . ASN A 1 179 ? 2.173 12.285 16.287 1.00 83.25 179 ASN A O 1
ATOM 1422 N N . GLY A 1 180 ? 2.423 11.282 18.282 1.00 78.50 180 GLY A N 1
ATOM 1423 C CA . GLY A 1 180 ? 1.103 11.658 18.802 1.00 78.50 180 GLY A CA 1
ATOM 1424 C C . GLY A 1 180 ? 0.001 10.620 18.600 1.00 78.50 180 GLY A C 1
ATOM 1425 O O . GLY A 1 180 ? -1.161 10.971 18.763 1.00 78.50 180 GLY A O 1
ATOM 1426 N N . ALA A 1 181 ? 0.358 9.374 18.275 1.00 80.94 181 ALA A N 1
ATOM 1427 C CA . ALA A 1 181 ? -0.558 8.231 18.274 1.00 80.94 181 ALA A CA 1
ATOM 1428 C C . ALA A 1 181 ? 0.037 7.031 19.055 1.00 80.94 181 ALA A C 1
ATOM 1430 O O . ALA A 1 181 ? 0.267 5.967 18.471 1.00 80.94 181 ALA A O 1
ATOM 1431 N N . PRO A 1 182 ? 0.376 7.193 20.355 1.00 81.12 182 PRO A N 1
ATOM 1432 C CA . PRO A 1 182 ? 1.047 6.163 21.163 1.00 81.12 182 PRO A CA 1
ATOM 1433 C C . PRO A 1 182 ? 0.246 4.858 21.310 1.00 81.12 182 PRO A C 1
ATOM 1435 O O . PRO A 1 182 ? 0.821 3.812 21.592 1.00 81.12 182 PRO A O 1
ATOM 1438 N N . GLU A 1 183 ? -1.069 4.906 21.106 1.00 83.44 183 GLU A N 1
ATOM 1439 C CA . GLU A 1 183 ? -1.989 3.769 21.141 1.00 83.44 183 GLU A CA 1
ATOM 1440 C C . GLU A 1 183 ? -1.954 2.887 19.883 1.00 83.44 183 GLU A C 1
ATOM 1442 O O . GLU A 1 183 ? -2.597 1.834 19.847 1.00 83.44 183 GLU A O 1
ATOM 1447 N N . VAL A 1 184 ? -1.243 3.307 18.833 1.00 84.31 184 VAL A N 1
ATOM 1448 C CA . VAL A 1 184 ? -1.104 2.529 17.599 1.00 84.31 184 VAL A CA 1
ATOM 1449 C C . VAL A 1 184 ? -0.297 1.268 17.877 1.00 84.31 184 VAL A C 1
ATOM 1451 O O . VAL A 1 184 ? 0.792 1.323 18.441 1.00 84.31 184 VAL A O 1
ATOM 1454 N N . THR A 1 185 ? -0.810 0.117 17.449 1.00 86.50 185 THR A N 1
ATOM 1455 C CA . THR A 1 185 ? -0.137 -1.183 17.578 1.00 86.50 185 THR A CA 1
ATOM 1456 C C . THR A 1 185 ? -0.146 -1.924 16.247 1.00 86.50 185 THR A C 1
ATOM 1458 O O . THR A 1 185 ? -1.000 -1.666 15.399 1.00 86.50 185 THR A O 1
ATOM 1461 N N . ASP A 1 186 ? 0.761 -2.890 16.076 1.00 81.81 186 ASP A N 1
ATOM 1462 C CA . ASP A 1 186 ? 0.776 -3.803 14.919 1.00 81.81 186 ASP A CA 1
ATOM 1463 C C . ASP A 1 186 ? -0.604 -4.422 14.649 1.00 81.81 186 ASP A C 1
ATOM 1465 O O . ASP A 1 186 ? -1.066 -4.447 13.509 1.00 81.81 186 ASP A O 1
ATOM 1469 N N . GLY A 1 187 ? -1.304 -4.833 15.715 1.00 83.81 187 GLY A N 1
ATOM 1470 C CA . GLY A 1 187 ? -2.632 -5.449 15.650 1.00 83.81 187 GLY A CA 1
ATOM 1471 C C . GLY A 1 187 ? -3.680 -4.593 14.934 1.00 83.81 187 GLY A C 1
ATOM 1472 O O . GLY A 1 187 ? -4.625 -5.115 14.351 1.00 83.81 187 GLY A O 1
ATOM 1473 N N . GLN A 1 188 ? -3.511 -3.267 14.928 1.00 81.06 188 GLN A N 1
ATOM 1474 C CA . GLN A 1 188 ? -4.415 -2.355 14.233 1.00 81.06 188 GLN A CA 1
ATOM 1475 C C . GLN A 1 188 ? -4.307 -2.428 12.708 1.00 81.06 188 GLN A C 1
ATOM 1477 O O . GLN A 1 188 ? -5.247 -2.000 12.030 1.00 81.06 188 GLN A O 1
ATOM 1482 N N . PHE A 1 189 ? -3.184 -2.921 12.189 1.00 84.31 189 PHE A N 1
ATOM 1483 C CA . PHE A 1 189 ? -2.919 -3.071 10.762 1.00 84.31 189 PHE A CA 1
ATOM 1484 C C . PHE A 1 189 ? -3.040 -4.518 10.284 1.00 84.31 189 PHE A C 1
ATOM 1486 O O . PHE A 1 189 ? -2.919 -4.760 9.085 1.00 84.31 189 PHE A O 1
ATOM 1493 N N . GLU A 1 190 ? -3.335 -5.461 11.186 1.00 86.00 190 GLU A N 1
ATOM 1494 C CA . GLU A 1 190 ? -3.692 -6.824 10.800 1.00 86.00 190 GLU A CA 1
ATOM 1495 C C . GLU A 1 190 ? -4.887 -6.800 9.835 1.00 86.00 190 GLU A C 1
ATOM 1497 O O . GLU A 1 190 ? -5.857 -6.066 10.088 1.00 86.00 190 GLU A O 1
ATOM 1502 N N . PRO A 1 191 ? -4.863 -7.576 8.732 1.00 83.94 191 PRO A N 1
ATOM 1503 C CA . PRO A 1 191 ? -5.820 -7.396 7.646 1.00 83.94 191 PRO A CA 1
ATOM 1504 C C . PRO A 1 191 ? -7.289 -7.445 8.074 1.00 83.94 191 PRO A C 1
ATOM 1506 O O . PRO A 1 191 ? -8.079 -6.582 7.687 1.00 83.94 191 PRO A O 1
ATOM 1509 N N . TYR A 1 192 ? -7.638 -8.404 8.931 1.00 81.44 192 TYR A N 1
ATOM 1510 C CA . TYR A 1 192 ? -8.978 -8.547 9.502 1.00 81.44 192 TYR A CA 1
ATOM 1511 C C . TYR A 1 192 ? -9.381 -7.338 10.362 1.00 81.44 192 TYR A C 1
ATOM 1513 O O . TYR A 1 192 ? -10.435 -6.734 10.143 1.00 81.44 192 TYR A O 1
ATOM 1521 N N . ALA A 1 193 ? -8.527 -6.942 11.310 1.00 86.69 193 ALA A N 1
ATOM 1522 C CA . ALA A 1 193 ? -8.818 -5.852 12.238 1.00 86.69 193 ALA A CA 1
ATOM 1523 C C . ALA A 1 193 ? -8.976 -4.517 11.497 1.00 86.69 193 ALA A C 1
ATOM 1525 O O . ALA A 1 193 ? -9.902 -3.744 11.765 1.00 86.69 193 ALA A O 1
ATOM 1526 N N . CYS A 1 194 ? -8.107 -4.264 10.516 1.00 84.62 194 CYS A N 1
ATOM 1527 C CA . CYS A 1 194 ? -8.192 -3.063 9.703 1.00 84.62 194 CYS A CA 1
ATOM 1528 C C . CYS A 1 194 ? -9.444 -3.048 8.811 1.00 84.62 194 CYS A C 1
ATOM 1530 O O . CYS A 1 194 ? -10.130 -2.023 8.734 1.00 84.62 194 CYS A O 1
ATOM 1532 N N . ALA A 1 195 ? -9.788 -4.179 8.182 1.00 81.56 195 ALA A N 1
ATOM 1533 C CA . ALA A 1 195 ? -10.988 -4.286 7.353 1.00 81.56 195 ALA A CA 1
ATOM 1534 C C . ALA A 1 195 ? -12.281 -4.033 8.148 1.00 81.56 195 ALA A C 1
ATOM 1536 O O . ALA A 1 195 ? -13.232 -3.465 7.607 1.00 81.56 195 ALA A O 1
ATOM 1537 N N . LEU A 1 196 ? -12.304 -4.390 9.436 1.00 84.81 196 LEU A N 1
ATOM 1538 C CA . LEU A 1 196 ? -13.446 -4.154 10.316 1.00 84.81 196 LEU A CA 1
ATOM 1539 C C . LEU A 1 196 ? -13.587 -2.712 10.817 1.00 84.81 196 LEU A C 1
ATOM 1541 O O . LEU A 1 196 ? -14.717 -2.248 10.970 1.00 84.81 196 LEU A O 1
ATOM 1545 N N . ARG A 1 197 ? -12.482 -1.979 11.033 1.00 80.31 197 ARG A N 1
ATOM 1546 C CA . ARG A 1 197 ? -12.480 -0.647 11.684 1.00 80.31 197 ARG A CA 1
ATOM 1547 C C . ARG A 1 197 ? -13.460 0.361 11.061 1.00 80.31 197 ARG A C 1
ATOM 1549 O O . ARG A 1 197 ? -13.994 1.209 11.768 1.00 80.31 197 ARG A O 1
ATOM 1556 N N . TYR A 1 198 ? -13.731 0.245 9.760 1.00 78.75 198 TYR A N 1
ATOM 1557 C CA . TYR A 1 198 ? -14.636 1.133 9.018 1.00 78.75 198 TYR A CA 1
ATOM 1558 C C . TYR A 1 198 ? -15.688 0.382 8.191 1.00 78.75 198 TYR A C 1
ATOM 1560 O O . TYR A 1 198 ? -16.227 0.925 7.231 1.00 78.75 198 TYR A O 1
ATOM 1568 N N . VAL A 1 199 ? -15.998 -0.872 8.533 1.00 80.12 199 VAL A N 1
ATOM 1569 C CA . VAL A 1 199 ? -16.858 -1.740 7.705 1.00 80.12 199 VAL A CA 1
ATOM 1570 C C . VAL A 1 199 ? -18.225 -1.115 7.373 1.00 80.12 199 VAL A C 1
ATOM 1572 O O . VAL A 1 199 ? -18.718 -1.259 6.257 1.00 80.12 199 VAL A O 1
ATOM 1575 N N . HIS A 1 200 ? -18.808 -0.344 8.294 1.00 79.56 200 HIS A N 1
ATOM 1576 C CA . HIS A 1 200 ? -20.139 0.256 8.150 1.00 79.56 200 HIS A CA 1
ATOM 1577 C C . HIS A 1 200 ? -20.226 1.348 7.067 1.00 79.56 200 HIS A C 1
ATOM 1579 O O . HIS A 1 200 ? -21.294 1.536 6.491 1.00 79.56 200 HIS A O 1
ATOM 1585 N N . ILE A 1 201 ? -19.116 2.013 6.733 1.00 73.75 201 ILE A N 1
ATOM 1586 C CA . ILE A 1 201 ? -19.062 3.058 5.691 1.00 73.75 201 ILE A CA 1
ATOM 1587 C C . ILE A 1 201 ? -18.440 2.584 4.376 1.00 73.75 201 ILE A C 1
ATOM 1589 O O . ILE A 1 201 ? -18.480 3.309 3.385 1.00 73.75 201 ILE A O 1
ATOM 1593 N N . ARG A 1 202 ? -17.819 1.396 4.345 1.00 76.88 202 ARG A N 1
ATOM 1594 C CA . ARG A 1 202 ? -17.177 0.897 3.123 1.00 76.88 202 ARG A CA 1
ATOM 1595 C C . ARG A 1 202 ? -18.206 0.589 2.041 1.00 76.88 202 ARG A C 1
ATOM 1597 O O . ARG A 1 202 ? -19.347 0.199 2.320 1.00 76.88 202 ARG A O 1
ATOM 1604 N N . GLN A 1 203 ? -17.753 0.693 0.793 1.00 68.12 203 GLN A N 1
ATOM 1605 C CA . GLN A 1 203 ? -18.523 0.300 -0.381 1.00 68.12 203 GLN A CA 1
ATOM 1606 C C . GLN A 1 203 ? -18.851 -1.198 -0.320 1.00 68.12 203 GLN A C 1
ATOM 1608 O O . GLN A 1 203 ? -17.991 -2.016 0.013 1.00 68.12 203 GLN A O 1
ATOM 1613 N N . LEU A 1 204 ? -20.091 -1.557 -0.651 1.00 66.38 204 LEU A N 1
ATOM 1614 C CA . LEU A 1 204 ? -20.470 -2.953 -0.866 1.00 66.38 204 LEU A CA 1
ATOM 1615 C C . LEU A 1 204 ? -19.723 -3.514 -2.082 1.00 66.38 204 LEU A C 1
ATOM 1617 O O . LEU A 1 204 ? -19.557 -2.828 -3.092 1.00 66.38 204 LEU A O 1
ATOM 1621 N N . ALA A 1 205 ? -19.289 -4.766 -1.998 1.00 61.53 205 ALA A N 1
ATOM 1622 C CA . ALA A 1 205 ? -18.755 -5.500 -3.137 1.00 61.53 205 ALA A CA 1
ATOM 1623 C C . ALA A 1 205 ? -19.917 -5.905 -4.061 1.00 61.53 205 ALA A C 1
ATOM 1625 O O . ALA A 1 205 ? -20.387 -7.034 -4.022 1.00 61.53 205 ALA A O 1
ATOM 1626 N N . VAL A 1 206 ? -20.439 -4.966 -4.859 1.00 53.62 206 VAL A N 1
ATOM 1627 C CA . VAL A 1 206 ? -21.587 -5.228 -5.759 1.00 53.62 206 VAL A CA 1
ATOM 1628 C C . VAL A 1 206 ? -21.160 -5.961 -7.044 1.00 53.62 206 VAL A C 1
ATOM 1630 O O . VAL A 1 206 ? -21.972 -6.301 -7.899 1.00 53.62 206 VAL A O 1
ATOM 1633 N N . SER A 1 207 ? -19.877 -6.268 -7.204 1.00 43.47 207 SER A N 1
ATOM 1634 C CA . SER A 1 207 ? -19.372 -7.036 -8.338 1.00 43.47 207 SER A CA 1
ATOM 1635 C C . SER A 1 207 ? -19.429 -8.537 -8.046 1.00 43.47 207 SER A C 1
ATOM 1637 O O . SER A 1 207 ? -18.444 -9.113 -7.602 1.00 43.47 207 SER A O 1
ATOM 1639 N N . ARG A 1 208 ? -20.587 -9.144 -8.351 1.00 41.97 208 ARG A N 1
ATOM 1640 C CA . ARG A 1 208 ? -20.806 -10.590 -8.561 1.00 41.97 208 ARG A CA 1
ATOM 1641 C C . ARG A 1 208 ? -20.362 -11.493 -7.403 1.00 41.97 208 ARG A C 1
ATOM 1643 O O . ARG A 1 208 ? -19.245 -12.001 -7.385 1.00 41.97 208 ARG A O 1
ATOM 1650 N N . VAL A 1 209 ? -21.293 -11.798 -6.505 1.00 39.28 209 VAL A N 1
ATOM 1651 C CA . VAL A 1 209 ? -21.169 -12.998 -5.671 1.00 39.28 209 VAL A CA 1
ATOM 1652 C C . VAL A 1 209 ? -21.546 -14.186 -6.556 1.00 39.28 209 VAL A C 1
ATOM 1654 O O . VAL A 1 209 ? -22.658 -14.238 -7.077 1.00 39.28 209 VAL A O 1
ATOM 1657 N N . VAL A 1 210 ? -20.609 -15.102 -6.794 1.00 39.12 210 VAL A N 1
ATOM 1658 C CA . VAL A 1 210 ? -20.910 -16.398 -7.415 1.00 39.12 210 VAL A CA 1
ATOM 1659 C C . VAL A 1 210 ? -21.877 -17.116 -6.475 1.00 39.12 210 VAL A C 1
ATOM 1661 O O . VAL A 1 210 ? -21.501 -17.459 -5.359 1.00 39.12 210 VAL A O 1
ATOM 1664 N N . ALA A 1 211 ? -23.136 -17.268 -6.888 1.00 39.72 211 ALA A N 1
ATOM 1665 C CA . ALA A 1 211 ? -24.175 -17.852 -6.041 1.00 39.72 211 ALA A CA 1
ATOM 1666 C C . ALA A 1 211 ? -24.107 -19.393 -5.976 1.00 39.72 211 ALA A C 1
ATOM 1668 O O . ALA A 1 211 ? -24.701 -19.977 -5.076 1.00 39.72 211 ALA A O 1
ATOM 1669 N N . ASN A 1 212 ? -23.385 -20.058 -6.892 1.00 36.31 212 ASN A N 1
ATOM 1670 C CA . ASN A 1 212 ? -23.059 -21.490 -6.831 1.00 36.31 212 ASN A CA 1
ATOM 1671 C C . ASN A 1 212 ? -21.900 -21.863 -7.791 1.00 36.31 212 ASN A C 1
ATOM 1673 O O . ASN A 1 212 ? -21.540 -21.084 -8.674 1.00 36.31 212 ASN A O 1
ATOM 1677 N N . GLU A 1 213 ? -21.359 -23.080 -7.675 1.00 39.59 213 GLU A N 1
ATOM 1678 C CA . GLU A 1 213 ? -20.253 -23.607 -8.504 1.00 39.59 213 GLU A CA 1
ATOM 1679 C C . GLU A 1 213 ? -20.579 -23.805 -10.008 1.00 39.59 213 GLU A C 1
ATOM 1681 O O . GLU A 1 213 ? -19.723 -24.259 -10.763 1.00 39.59 213 GLU A O 1
ATOM 1686 N N . THR A 1 214 ? -21.775 -23.442 -10.499 1.00 42.81 214 THR A N 1
ATOM 1687 C CA . THR A 1 214 ? -22.192 -23.699 -11.900 1.00 42.81 214 THR A CA 1
ATOM 1688 C C . THR A 1 214 ? -22.033 -22.512 -12.859 1.00 42.81 214 THR A C 1
ATOM 1690 O O . THR A 1 214 ? -22.296 -22.647 -14.052 1.00 42.81 214 THR A O 1
ATOM 1693 N N . GLY A 1 215 ? -21.552 -21.354 -12.389 1.00 36.66 215 GLY A N 1
ATOM 1694 C CA . GLY A 1 215 ? -21.130 -20.254 -13.272 1.00 36.66 215 GLY A CA 1
ATOM 1695 C C . GLY A 1 215 ? -22.251 -19.415 -13.907 1.00 36.66 215 GLY A C 1
ATOM 1696 O O . GLY A 1 215 ? -22.002 -18.718 -14.891 1.00 36.66 215 GLY A O 1
ATOM 1697 N N . VAL A 1 216 ? -23.468 -19.429 -13.356 1.00 32.88 216 VAL A N 1
ATOM 1698 C CA . VAL A 1 216 ? -24.568 -18.556 -13.806 1.00 32.88 216 VAL A CA 1
ATOM 1699 C C . VAL A 1 216 ? -24.576 -17.254 -12.989 1.00 32.88 216 VAL A C 1
ATOM 1701 O O . VAL A 1 216 ? -24.556 -17.283 -11.761 1.00 32.88 216 VAL A O 1
ATOM 1704 N N . PHE A 1 217 ? -24.577 -16.100 -13.668 1.00 38.97 217 PHE A N 1
ATOM 1705 C CA . PHE A 1 217 ? -24.623 -14.770 -13.044 1.00 38.97 217 PHE A CA 1
ATOM 1706 C C . PHE A 1 217 ? -26.066 -14.250 -12.985 1.00 38.97 217 PHE A C 1
ATOM 1708 O O . PHE A 1 217 ? -26.689 -14.101 -14.033 1.00 38.97 217 PHE A O 1
ATOM 1715 N N . GLU A 1 218 ? -26.556 -13.867 -11.804 1.00 31.53 218 GLU A N 1
ATOM 1716 C CA . GLU A 1 218 ? -27.783 -13.069 -11.662 1.00 31.53 218 GLU A CA 1
ATOM 1717 C C . GLU A 1 218 ? -27.473 -11.682 -11.081 1.00 31.53 218 GLU A C 1
ATOM 1719 O O . GLU A 1 218 ? -26.700 -11.534 -10.132 1.00 31.53 218 GLU A O 1
ATOM 1724 N N . SER A 1 219 ? -28.063 -10.644 -11.679 1.00 35.62 219 SER A N 1
ATOM 1725 C CA . SER A 1 219 ? -28.077 -9.278 -11.154 1.00 35.62 219 SER A CA 1
ATOM 1726 C C . SER A 1 219 ? -29.350 -9.069 -10.339 1.00 35.62 219 SER A C 1
ATOM 1728 O O . SER A 1 219 ? -30.443 -9.152 -10.897 1.00 35.62 219 SER A O 1
ATOM 1730 N N . PHE A 1 220 ? -29.225 -8.769 -9.047 1.00 37.78 220 PHE A N 1
ATOM 1731 C CA . PHE A 1 220 ? -30.382 -8.477 -8.200 1.00 37.78 220 PHE A CA 1
ATOM 1732 C C . PHE A 1 220 ? -30.768 -6.992 -8.274 1.00 37.78 220 PHE A C 1
ATOM 1734 O O . PHE A 1 220 ? -29.957 -6.111 -7.987 1.00 37.78 220 PHE A O 1
ATOM 1741 N N . ASP A 1 221 ? -32.020 -6.734 -8.660 1.00 36.75 221 ASP A N 1
ATOM 1742 C CA . ASP A 1 221 ? -32.706 -5.444 -8.543 1.00 36.75 221 ASP A CA 1
ATOM 1743 C C . ASP A 1 221 ? -33.270 -5.307 -7.117 1.00 36.75 221 ASP A C 1
ATOM 1745 O O . ASP A 1 221 ? -34.140 -6.070 -6.695 1.00 36.75 221 ASP A O 1
ATOM 1749 N N . PHE A 1 222 ? -32.759 -4.329 -6.366 1.00 39.25 222 PHE A N 1
ATOM 1750 C CA . PHE A 1 222 ? -33.118 -4.080 -4.965 1.00 39.25 222 PHE A CA 1
ATOM 1751 C C . PHE A 1 222 ? -34.451 -3.332 -4.774 1.00 39.25 222 PHE A C 1
ATOM 1753 O O . PHE A 1 222 ? -34.773 -2.931 -3.656 1.00 39.25 222 PHE A O 1
ATOM 1760 N N . SER A 1 223 ? -35.267 -3.166 -5.819 1.00 39.25 223 SER A N 1
ATOM 1761 C CA . SER A 1 223 ? -36.614 -2.592 -5.691 1.00 39.25 223 SER A CA 1
ATOM 1762 C C . SER A 1 223 ? -37.651 -3.531 -5.048 1.00 39.25 223 SER A C 1
ATOM 1764 O O . SER A 1 223 ? -38.784 -3.111 -4.803 1.00 39.25 223 SER A O 1
ATOM 1766 N N . ARG A 1 224 ? -37.297 -4.785 -4.716 1.00 32.28 224 ARG A N 1
ATOM 1767 C CA . ARG A 1 224 ? -38.201 -5.736 -4.042 1.00 32.28 224 ARG A CA 1
ATOM 1768 C C . ARG A 1 224 ? -37.563 -6.385 -2.801 1.00 32.28 224 ARG A C 1
ATOM 1770 O O . ARG A 1 224 ? -36.768 -7.307 -2.900 1.00 32.28 224 ARG A O 1
ATOM 1777 N N . GLN A 1 225 ? -37.948 -5.806 -1.657 1.00 38.69 225 GLN A N 1
ATOM 1778 C CA . GLN A 1 225 ? -38.031 -6.275 -0.253 1.00 38.69 225 GLN A CA 1
ATOM 1779 C C . GLN A 1 225 ? -37.719 -7.778 -0.005 1.00 38.69 225 GLN A C 1
ATOM 1781 O O . GLN A 1 225 ? -38.207 -8.624 -0.742 1.00 38.69 225 GLN A O 1
ATOM 1786 N N . TYR A 1 226 ? -36.951 -8.228 1.000 1.00 30.09 226 TYR A N 1
ATOM 1787 C CA . TYR A 1 226 ? -37.100 -8.129 2.469 1.00 30.09 226 TYR A CA 1
ATOM 1788 C C . TYR A 1 226 ? -35.822 -8.691 3.158 1.00 30.09 226 TYR A C 1
ATOM 1790 O O . TYR A 1 226 ? -35.136 -9.538 2.594 1.00 30.09 226 TYR A O 1
ATOM 1798 N N . ILE A 1 227 ? -35.517 -8.246 4.386 1.00 31.95 227 ILE A N 1
ATOM 1799 C CA . ILE A 1 227 ? -34.394 -8.707 5.238 1.00 31.95 227 ILE A CA 1
ATOM 1800 C C . ILE A 1 227 ? -34.857 -9.856 6.144 1.00 31.95 227 ILE A C 1
ATOM 1802 O O . ILE A 1 227 ? -35.920 -9.723 6.749 1.00 31.95 227 ILE A O 1
ATOM 1806 N N . THR A 1 228 ? -34.019 -10.871 6.396 1.00 30.25 228 THR A N 1
ATOM 1807 C CA . THR A 1 228 ? -34.104 -11.664 7.642 1.00 30.25 228 THR A CA 1
ATOM 1808 C C . THR A 1 228 ? -32.732 -11.896 8.287 1.00 30.25 228 THR A C 1
ATOM 1810 O O . THR A 1 228 ? -31.756 -12.227 7.618 1.00 30.25 228 THR A O 1
ATOM 1813 N N . ARG A 1 229 ? -32.679 -11.685 9.612 1.00 42.19 229 ARG A N 1
ATOM 1814 C CA . ARG A 1 229 ? -31.628 -12.150 10.538 1.00 42.19 229 ARG A CA 1
ATOM 1815 C C . ARG A 1 229 ? -31.700 -13.678 10.607 1.00 42.19 229 ARG A C 1
ATOM 1817 O O . ARG A 1 229 ? -32.823 -14.132 10.739 1.00 42.19 229 ARG A O 1
ATOM 1824 N N . ASP A 1 230 ? -30.588 -14.422 10.606 1.00 38.47 230 ASP A N 1
ATOM 1825 C CA . ASP A 1 230 ? -30.498 -15.686 11.364 1.00 38.47 230 ASP A CA 1
ATOM 1826 C C . ASP A 1 230 ? -29.070 -16.245 11.532 1.00 38.47 230 ASP A C 1
ATOM 1828 O O . ASP A 1 230 ? -28.154 -15.948 10.768 1.00 38.47 230 ASP A O 1
ATOM 1832 N N . PHE A 1 231 ? -28.929 -16.994 12.629 1.00 43.41 231 PHE A N 1
ATOM 1833 C CA . PHE A 1 231 ? -27.740 -17.410 13.381 1.00 43.41 231 PHE A CA 1
ATOM 1834 C C . PHE A 1 231 ? -27.268 -18.832 13.007 1.00 43.41 231 PHE A C 1
ATOM 1836 O O . PHE A 1 231 ? -28.012 -19.574 12.376 1.00 43.41 231 PHE A O 1
ATOM 1843 N N . VAL A 1 232 ? -26.062 -19.232 13.444 1.00 42.81 232 VAL A N 1
ATOM 1844 C CA . VAL A 1 232 ? -25.513 -20.601 13.286 1.00 42.81 232 VAL A CA 1
ATOM 1845 C C . VAL A 1 232 ? -26.509 -21.641 13.816 1.00 42.81 232 VAL A C 1
ATOM 1847 O O . VAL A 1 232 ? -26.955 -21.547 14.958 1.00 42.81 232 VAL A O 1
ATOM 1850 N N . THR A 1 233 ? -26.884 -22.610 12.981 1.00 50.69 233 THR A N 1
ATOM 1851 C CA . THR A 1 233 ? -28.016 -23.517 13.232 1.00 50.69 233 THR A CA 1
ATOM 1852 C C . THR A 1 233 ? -27.642 -24.843 13.897 1.00 50.69 233 THR A C 1
ATOM 1854 O O . THR A 1 233 ? -28.524 -25.477 14.479 1.00 50.69 233 THR A O 1
ATOM 1857 N N . GLU A 1 234 ? -26.372 -25.262 13.851 1.00 50.91 234 GLU A N 1
ATOM 1858 C CA . GLU A 1 234 ? -25.931 -26.591 14.305 1.00 50.91 234 GLU A CA 1
ATOM 1859 C C . GLU A 1 234 ? -24.508 -26.568 14.891 1.00 50.91 234 GLU A C 1
ATOM 1861 O O . GLU A 1 234 ? -23.625 -25.874 14.381 1.00 50.91 234 GLU A O 1
ATOM 1866 N N . ALA A 1 235 ? -24.286 -27.341 15.961 1.00 56.44 235 ALA A N 1
ATOM 1867 C CA . ALA A 1 235 ? -22.970 -27.597 16.552 1.00 56.44 235 ALA A CA 1
ATOM 1868 C C . ALA A 1 235 ? -22.916 -29.006 17.173 1.00 56.44 235 ALA A C 1
ATOM 1870 O O . ALA A 1 235 ? -23.916 -29.496 17.711 1.00 56.44 235 ALA A O 1
ATOM 1871 N N . VAL A 1 236 ? -21.745 -29.655 17.126 1.00 62.44 236 VAL A N 1
ATOM 1872 C CA . VAL A 1 236 ? -21.528 -30.985 17.717 1.00 62.44 236 VAL A CA 1
ATOM 1873 C C . VAL A 1 236 ? -20.538 -30.923 18.870 1.00 62.44 236 VAL A C 1
ATOM 1875 O O . VAL A 1 236 ? -19.446 -30.372 18.751 1.00 62.44 236 VAL A O 1
ATOM 1878 N N . GLU A 1 237 ? -20.929 -31.530 19.984 1.00 72.44 237 GLU A N 1
ATOM 1879 C CA . GLU A 1 237 ? -20.151 -31.628 21.215 1.00 72.44 237 GLU A CA 1
ATOM 1880 C C . GLU A 1 237 ? -19.823 -33.095 21.513 1.00 72.44 237 GLU A C 1
ATOM 1882 O O . GLU A 1 237 ? -20.664 -33.984 21.344 1.00 72.44 237 GLU A O 1
ATOM 1887 N N . LEU A 1 238 ? -18.602 -33.353 21.978 1.00 68.00 238 LEU A N 1
ATOM 1888 C CA . LEU A 1 238 ? -18.145 -34.686 22.366 1.00 68.00 238 LEU A CA 1
ATOM 1889 C C . LEU A 1 238 ? -18.158 -34.805 23.892 1.00 68.00 238 LEU A C 1
ATOM 1891 O O . LEU A 1 238 ? -17.670 -33.912 24.584 1.00 68.00 238 LEU A O 1
ATOM 1895 N N . ARG A 1 239 ? -18.724 -35.897 24.427 1.00 70.75 239 ARG A N 1
ATOM 1896 C CA . ARG A 1 239 ? -18.849 -36.117 25.880 1.00 70.75 239 ARG A CA 1
ATOM 1897 C C . ARG A 1 239 ? -18.224 -37.434 26.340 1.00 70.75 239 ARG A C 1
ATOM 1899 O O . ARG A 1 239 ? -18.334 -38.475 25.683 1.00 70.75 239 ARG A O 1
ATOM 1906 N N . TRP A 1 240 ? -17.630 -37.388 27.530 1.00 72.94 240 TRP A N 1
ATOM 1907 C CA . TRP A 1 240 ? -16.983 -38.510 28.212 1.00 72.94 240 TRP A CA 1
ATOM 1908 C C . TRP A 1 240 ? -17.745 -38.875 29.486 1.00 72.94 240 TRP A C 1
ATOM 1910 O O . TRP A 1 240 ? -18.321 -38.016 30.145 1.00 72.94 240 TRP A O 1
ATOM 1920 N N . ARG A 1 241 ? -17.735 -40.159 29.855 1.00 63.00 241 ARG A N 1
ATOM 1921 C CA . ARG A 1 241 ? -18.519 -40.678 30.990 1.00 63.00 241 ARG A CA 1
ATOM 1922 C C . ARG A 1 241 ? -17.983 -40.275 32.374 1.00 63.00 241 ARG A C 1
ATOM 1924 O O . ARG A 1 241 ? -18.735 -40.359 33.336 1.00 63.00 241 ARG A O 1
ATOM 1931 N N . ASN A 1 242 ? -16.715 -39.861 32.473 1.00 60.88 242 ASN A N 1
ATOM 1932 C CA . ASN A 1 242 ? -16.071 -39.394 33.706 1.00 60.88 242 ASN A CA 1
ATOM 1933 C C . ASN A 1 242 ? -15.414 -38.028 33.460 1.00 60.88 242 ASN A C 1
ATOM 1935 O O . ASN A 1 242 ? -14.435 -37.930 32.727 1.00 60.88 242 ASN A O 1
ATOM 1939 N N . GLU A 1 243 ? -15.946 -36.978 34.085 1.00 57.03 243 GLU A N 1
ATOM 1940 C CA . GLU A 1 243 ? -15.582 -35.575 33.818 1.00 57.03 243 GLU A CA 1
ATOM 1941 C C . GLU A 1 243 ? -14.244 -35.125 34.440 1.00 57.03 243 GLU A C 1
ATOM 1943 O O . GLU A 1 243 ? -13.805 -34.001 34.222 1.00 57.03 243 GLU A O 1
ATOM 1948 N N . SER A 1 244 ? -13.571 -35.967 35.229 1.00 55.66 244 SER A N 1
ATOM 1949 C CA . SER A 1 244 ? -12.438 -35.539 36.068 1.00 55.66 244 SER A CA 1
ATOM 1950 C C . SER A 1 244 ? -11.072 -35.510 35.369 1.00 55.66 244 SER A C 1
ATOM 1952 O O . SER A 1 244 ? -10.109 -35.046 35.973 1.00 55.66 244 SER A O 1
ATOM 1954 N N . SER A 1 245 ? -10.959 -36.003 34.132 1.00 56.69 245 SER A N 1
ATOM 1955 C CA . SER A 1 245 ? -9.673 -36.127 33.422 1.00 56.69 245 SER A CA 1
ATOM 1956 C C . SER A 1 245 ? -9.772 -35.812 31.925 1.00 56.69 245 SER A C 1
ATOM 1958 O O . SER A 1 245 ? -9.166 -36.498 31.113 1.00 56.69 245 SER A O 1
ATOM 1960 N N . VAL A 1 246 ? -10.577 -34.822 31.527 1.00 55.31 246 VAL A N 1
ATOM 1961 C CA . VAL A 1 246 ? -10.790 -34.489 30.106 1.00 55.31 246 VAL A CA 1
ATOM 1962 C C . VAL A 1 246 ? -10.790 -32.966 29.908 1.00 55.31 246 VAL A C 1
ATOM 1964 O O . VAL A 1 246 ? -11.309 -32.250 30.768 1.00 55.31 246 VAL A O 1
ATOM 1967 N N . PRO A 1 247 ? -10.245 -32.432 28.798 1.00 52.41 247 PRO A N 1
ATOM 1968 C CA . PRO A 1 247 ? -10.407 -31.023 28.446 1.00 52.41 247 PRO A CA 1
ATOM 1969 C C . PRO A 1 247 ? -11.889 -30.659 28.246 1.00 52.41 247 PRO A C 1
ATOM 1971 O O . PRO A 1 247 ? -12.593 -31.250 27.428 1.00 52.41 247 PRO A O 1
ATOM 1974 N N . SER A 1 248 ? -12.373 -29.657 28.984 1.00 53.44 248 SER A N 1
ATOM 1975 C CA . SER A 1 248 ? -13.699 -29.077 28.753 1.00 53.44 248 SER A CA 1
ATOM 1976 C C . SER A 1 248 ? -13.691 -28.296 27.432 1.00 53.44 248 SER A C 1
ATOM 1978 O O . SER A 1 248 ? -12.792 -27.488 27.203 1.00 53.44 248 SER A O 1
ATOM 1980 N N . ASN A 1 249 ? -14.708 -28.516 26.584 1.00 58.62 249 ASN A N 1
ATOM 1981 C CA . ASN A 1 249 ? -14.970 -27.850 25.287 1.00 58.62 249 ASN A CA 1
ATOM 1982 C C . ASN A 1 249 ? -14.448 -28.540 24.010 1.00 58.62 249 ASN A C 1
ATOM 1984 O O . ASN A 1 249 ? -14.173 -27.873 23.011 1.00 58.62 249 ASN A O 1
ATOM 1988 N N . CYS A 1 250 ? -14.370 -29.871 23.992 1.00 63.78 250 CYS A N 1
ATOM 1989 C CA . CYS A 1 250 ? -14.164 -30.607 22.744 1.00 63.78 250 CYS A CA 1
ATOM 1990 C C . CYS A 1 250 ? -15.416 -30.569 21.850 1.00 63.78 250 CYS A C 1
ATOM 1992 O O . CYS A 1 250 ? -16.466 -31.127 22.177 1.00 63.78 250 CYS A O 1
ATOM 1994 N N . MET A 1 251 ? -15.277 -29.909 20.700 1.00 68.88 251 MET A N 1
ATOM 1995 C CA . MET A 1 251 ? -16.315 -29.754 19.679 1.00 68.88 251 MET A CA 1
ATOM 1996 C C . MET A 1 251 ? -15.893 -30.423 18.370 1.00 68.88 251 MET A C 1
ATOM 1998 O O . MET A 1 251 ? -14.711 -30.689 18.133 1.00 68.88 251 MET A O 1
ATOM 2002 N N . GLY A 1 252 ? -16.866 -30.687 17.508 1.00 63.88 252 GLY A N 1
ATOM 2003 C CA . GLY A 1 252 ? -16.635 -31.239 16.182 1.00 63.88 252 GLY A CA 1
ATOM 2004 C C . GLY A 1 252 ? -17.638 -30.723 15.163 1.00 63.88 252 GLY A C 1
ATOM 2005 O O . GLY A 1 252 ? -18.598 -30.026 15.495 1.00 63.88 252 GLY A O 1
ATOM 2006 N N . VAL A 1 253 ? -17.400 -31.070 13.904 1.00 59.16 253 VAL A N 1
ATOM 2007 C CA . VAL A 1 253 ? -18.302 -30.772 12.789 1.00 59.16 253 VAL A CA 1
ATOM 2008 C C . VAL A 1 253 ? -18.601 -32.076 12.063 1.00 59.16 253 VAL A C 1
ATOM 2010 O O . VAL A 1 253 ? -17.680 -32.827 11.743 1.00 59.16 253 VAL A O 1
ATOM 2013 N N . ILE A 1 254 ? -19.883 -32.357 11.823 1.00 57.09 254 ILE A N 1
ATOM 2014 C CA . ILE A 1 254 ? -20.300 -33.486 10.986 1.00 57.09 254 ILE A CA 1
ATOM 2015 C C . ILE A 1 254 ? -19.939 -33.130 9.549 1.00 57.09 254 ILE A C 1
ATOM 2017 O O . ILE A 1 254 ? -20.407 -32.120 9.028 1.00 57.09 254 ILE A O 1
ATOM 2021 N N . ILE A 1 255 ? -19.087 -33.936 8.929 1.00 53.47 255 ILE A N 1
ATOM 2022 C CA . ILE A 1 255 ? -18.660 -33.731 7.541 1.00 53.47 255 ILE A CA 1
ATOM 2023 C C . ILE A 1 255 ? -19.260 -34.770 6.585 1.00 53.47 255 ILE A C 1
ATOM 2025 O O . ILE A 1 255 ? -19.152 -34.590 5.377 1.00 53.47 255 ILE A O 1
ATOM 2029 N N . ASP A 1 256 ? -19.889 -35.827 7.116 1.00 49.38 256 ASP A N 1
ATOM 2030 C CA . ASP A 1 256 ? -20.623 -36.851 6.358 1.00 49.38 256 ASP A CA 1
ATOM 2031 C C . ASP A 1 256 ? -21.649 -37.582 7.258 1.00 49.38 256 ASP A C 1
ATOM 2033 O O . ASP A 1 256 ? -21.654 -37.377 8.472 1.00 49.38 256 ASP A O 1
ATOM 2037 N N . HIS A 1 257 ? -22.506 -38.444 6.695 1.00 50.75 257 HIS A N 1
ATOM 2038 C CA . HIS A 1 257 ? -23.625 -39.122 7.376 1.00 50.75 257 HIS A CA 1
ATOM 2039 C C . HIS A 1 257 ? -23.279 -39.826 8.705 1.00 50.75 257 HIS A C 1
ATOM 2041 O O . HIS A 1 257 ? -24.159 -39.959 9.559 1.00 50.75 257 HIS A O 1
ATOM 2047 N N . ASP A 1 258 ? -22.035 -40.261 8.898 1.00 54.91 258 ASP A N 1
ATOM 2048 C CA . ASP A 1 258 ? -21.535 -40.925 10.109 1.00 54.91 258 ASP A CA 1
ATOM 2049 C C . ASP A 1 258 ? -20.164 -40.401 10.586 1.00 54.91 258 ASP A C 1
ATOM 2051 O O . ASP A 1 258 ? -19.554 -40.986 11.481 1.00 54.91 258 ASP A O 1
ATOM 2055 N N . THR A 1 259 ? -19.681 -39.285 10.029 1.00 54.62 259 THR A N 1
ATOM 2056 C CA . THR A 1 259 ? -18.301 -38.826 10.236 1.00 54.62 259 THR A CA 1
ATOM 2057 C C . THR A 1 259 ? -18.250 -37.441 10.880 1.00 54.62 259 THR A C 1
ATOM 2059 O O . THR A 1 259 ? -18.769 -36.462 10.340 1.00 54.62 259 THR A O 1
ATOM 2062 N N . VAL A 1 260 ? -17.564 -37.341 12.024 1.00 62.59 260 VAL A N 1
ATOM 2063 C CA . VAL A 1 260 ? -17.319 -36.086 12.754 1.00 62.59 260 VAL A CA 1
ATOM 2064 C C . VAL A 1 260 ? -15.828 -35.766 12.738 1.00 62.59 260 VAL A C 1
ATOM 2066 O O . VAL A 1 260 ? -15.013 -36.567 13.190 1.00 62.59 260 VAL A O 1
ATOM 2069 N N . VAL A 1 261 ? -15.468 -34.571 12.270 1.00 57.03 261 VAL A N 1
ATOM 2070 C CA . VAL A 1 261 ? -14.102 -34.043 12.377 1.00 57.03 261 VAL A CA 1
ATOM 2071 C C . VAL A 1 261 ? -13.952 -33.287 13.688 1.00 57.03 261 VAL A C 1
ATOM 2073 O O . VAL A 1 261 ? -14.736 -32.389 13.996 1.00 57.03 261 VAL A O 1
ATOM 2076 N N . THR A 1 262 ? -12.919 -33.638 14.450 1.00 70.12 262 THR A N 1
ATOM 2077 C CA . THR A 1 262 ? -12.514 -32.968 15.690 1.00 70.12 262 THR A CA 1
ATOM 2078 C C . THR A 1 262 ? -10.983 -32.952 15.803 1.00 70.12 262 THR A C 1
ATOM 2080 O O . THR A 1 262 ? -10.282 -33.486 14.943 1.00 70.12 262 THR A O 1
ATOM 2083 N N . LEU A 1 263 ? -10.447 -32.319 16.846 1.00 64.69 263 LEU A N 1
ATOM 2084 C CA . LEU A 1 263 ? -9.014 -32.337 17.148 1.00 64.69 263 LEU A CA 1
ATOM 2085 C C . LEU A 1 263 ? -8.581 -33.733 17.628 1.00 64.69 263 LEU A C 1
ATOM 2087 O O . LEU A 1 263 ? -9.332 -34.399 18.335 1.00 64.69 263 LEU A O 1
ATOM 2091 N N . GLY A 1 264 ? -7.354 -34.158 17.310 1.00 62.94 264 GLY A N 1
ATOM 2092 C CA . GLY A 1 264 ? -6.829 -35.472 17.721 1.00 62.94 264 GLY A CA 1
ATOM 2093 C C . GLY A 1 264 ? -6.862 -35.699 19.239 1.00 62.94 264 GLY A C 1
ATOM 2094 O O . GLY A 1 264 ? -7.280 -36.761 19.694 1.00 62.94 264 GLY A O 1
ATOM 2095 N N . ASP A 1 265 ? -6.562 -34.664 20.025 1.00 63.72 265 ASP A N 1
ATOM 2096 C CA . ASP A 1 265 ? -6.642 -34.703 21.496 1.00 63.72 265 ASP A CA 1
ATOM 2097 C C . ASP A 1 265 ? -8.083 -34.868 22.019 1.00 63.72 265 ASP A C 1
ATOM 2099 O O . ASP A 1 265 ? -8.301 -35.357 23.126 1.00 63.72 265 ASP A O 1
ATOM 2103 N N . CYS A 1 266 ? -9.080 -34.481 21.216 1.00 66.06 266 CYS A N 1
ATOM 2104 C CA . CYS A 1 266 ? -10.502 -34.678 21.497 1.00 66.06 266 CYS A CA 1
ATOM 2105 C C . CYS A 1 266 ? -11.027 -36.035 20.996 1.00 66.06 266 CYS A C 1
ATOM 2107 O O . CYS A 1 266 ? -12.133 -36.431 21.358 1.00 66.06 266 CYS A O 1
ATOM 2109 N N . ALA A 1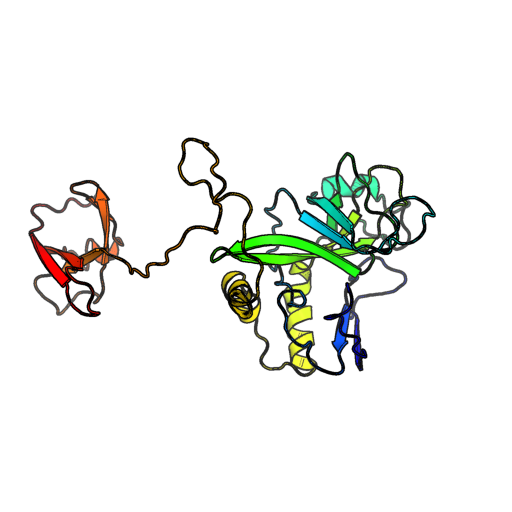 267 ? -10.253 -36.762 20.185 1.00 68.56 267 ALA A N 1
ATOM 2110 C CA . ALA A 1 267 ? -10.563 -38.133 19.777 1.00 68.56 267 ALA A CA 1
ATOM 2111 C C . ALA A 1 267 ? -10.087 -39.166 20.821 1.00 68.56 267 ALA A C 1
ATOM 2113 O O . ALA A 1 267 ? -10.679 -40.242 20.963 1.00 68.56 267 ALA A O 1
ATOM 2114 N N . SER A 1 268 ? -9.048 -38.833 21.594 1.00 66.25 268 SER A N 1
ATOM 2115 C CA . SER A 1 268 ? -8.596 -39.612 22.750 1.00 66.25 268 SER A CA 1
ATOM 2116 C C . SER A 1 268 ? -7.763 -38.757 23.701 1.00 66.25 268 SER A C 1
ATOM 2118 O O . SER A 1 268 ? -6.804 -38.124 23.265 1.00 66.25 268 SER A O 1
ATOM 2120 N N . HIS A 1 269 ? -8.058 -38.814 24.999 1.00 66.56 269 HIS A N 1
ATOM 2121 C CA . HIS A 1 269 ? -7.241 -38.176 26.030 1.00 66.56 269 HIS A CA 1
ATOM 2122 C C . HIS A 1 269 ? -6.769 -39.235 27.026 1.00 66.56 269 HIS A C 1
ATOM 2124 O O . HIS A 1 269 ? -7.590 -39.951 27.594 1.00 66.56 269 HIS A O 1
ATOM 2130 N N . GLU A 1 270 ? -5.451 -39.389 27.180 1.00 67.00 270 GLU A N 1
ATOM 2131 C CA . GLU A 1 270 ? -4.827 -40.405 28.052 1.00 67.00 270 GLU A CA 1
ATOM 2132 C C . GLU A 1 270 ? -5.352 -41.842 27.823 1.00 67.00 270 GLU A C 1
ATOM 2134 O O . GLU A 1 270 ? -5.472 -42.645 28.745 1.00 67.00 270 GLU A O 1
ATOM 2139 N N . GLY A 1 271 ? -5.682 -42.176 26.570 1.00 64.69 271 GLY A N 1
ATOM 2140 C CA . GLY A 1 271 ? -6.226 -43.487 26.189 1.00 64.69 271 GLY A CA 1
ATOM 2141 C C . GLY A 1 271 ? -7.726 -43.666 26.458 1.00 64.69 271 GLY A C 1
ATOM 2142 O O . GLY A 1 271 ? -8.254 -44.756 26.250 1.00 64.69 271 GLY A O 1
ATOM 2143 N N . VAL A 1 272 ? -8.425 -42.614 26.895 1.00 69.69 272 VAL A N 1
ATOM 2144 C CA . VAL A 1 272 ? -9.877 -42.609 27.110 1.00 69.69 272 VAL A CA 1
ATOM 2145 C C . VAL A 1 272 ? -10.580 -41.889 25.958 1.00 69.69 272 VAL A C 1
ATOM 2147 O O . VAL A 1 272 ? -10.275 -40.741 25.624 1.00 69.69 272 VAL A O 1
ATOM 2150 N N . HIS A 1 273 ? -11.560 -42.562 25.360 1.00 73.56 273 HIS A N 1
ATOM 2151 C CA . HIS A 1 273 ? -12.302 -42.072 24.197 1.00 73.56 273 HIS A CA 1
ATOM 2152 C C . HIS A 1 273 ? -13.650 -41.445 24.577 1.00 73.56 273 HIS A C 1
ATOM 2154 O O . HIS A 1 273 ? -14.246 -41.846 25.588 1.00 73.56 273 HIS A O 1
ATOM 2160 N N . PRO A 1 274 ? -14.156 -40.486 23.775 1.00 72.38 274 PRO A N 1
ATOM 2161 C CA . PRO A 1 274 ? -15.494 -39.950 23.964 1.00 72.38 274 PRO A CA 1
ATOM 2162 C C . PRO A 1 274 ? -16.523 -41.064 23.788 1.00 72.38 274 PRO A C 1
ATOM 2164 O O . PRO A 1 274 ? -16.451 -41.884 22.875 1.00 72.38 274 PRO A O 1
ATOM 2167 N N . THR A 1 275 ? -17.497 -41.093 24.688 1.00 71.38 275 THR A N 1
ATOM 2168 C CA . THR A 1 275 ? -18.521 -42.145 24.735 1.00 71.38 275 THR A CA 1
ATOM 2169 C C . THR A 1 275 ? -19.807 -41.735 24.031 1.00 71.38 275 THR A C 1
ATOM 2171 O O . THR A 1 275 ? -20.629 -42.585 23.690 1.00 71.38 275 THR A O 1
ATOM 2174 N N . GLN A 1 276 ? -20.004 -40.428 23.843 1.00 72.50 276 GLN A N 1
ATOM 2175 C CA . GLN A 1 276 ? -21.213 -39.869 23.256 1.00 72.50 276 GLN A CA 1
ATOM 2176 C C . GLN A 1 276 ? -20.894 -38.688 22.344 1.00 72.50 276 GLN A C 1
ATOM 2178 O O . GLN A 1 276 ? -20.039 -37.856 22.656 1.00 72.50 276 GLN A O 1
ATOM 2183 N N . VAL A 1 277 ? -21.653 -38.600 21.255 1.00 71.75 277 VAL A N 1
ATOM 2184 C CA . VAL A 1 277 ? -21.716 -37.430 20.379 1.00 71.75 277 VAL A CA 1
ATOM 2185 C C . VAL A 1 277 ? -23.064 -36.762 20.606 1.00 71.75 277 VAL A C 1
ATOM 2187 O O . VAL A 1 277 ? -24.110 -37.392 20.429 1.00 71.75 277 VAL A O 1
ATOM 2190 N N . VAL A 1 278 ? -23.047 -35.498 21.021 1.00 70.06 278 VAL A N 1
ATOM 2191 C CA . VAL A 1 278 ? -24.252 -34.708 21.278 1.00 70.06 278 VAL A CA 1
ATOM 2192 C C . VAL A 1 278 ? -24.397 -33.674 20.175 1.00 70.06 278 VAL A C 1
ATOM 2194 O O . VAL A 1 278 ? -23.606 -32.739 20.062 1.00 70.06 278 VAL A O 1
ATOM 2197 N N . HIS A 1 279 ? -25.424 -33.853 19.350 1.00 69.56 279 HIS A N 1
ATOM 2198 C CA . HIS A 1 279 ? -25.789 -32.892 18.324 1.00 69.56 279 HIS A CA 1
ATOM 2199 C C . HIS A 1 279 ? -26.794 -31.899 18.906 1.00 69.56 279 HIS A C 1
ATOM 2201 O O . HIS A 1 279 ? -27.894 -32.294 19.310 1.00 69.56 279 HIS A O 1
ATOM 2207 N N . ARG A 1 280 ? -26.412 -30.619 18.962 1.00 60.88 280 ARG A N 1
ATOM 2208 C CA . ARG A 1 280 ? -27.279 -29.534 19.424 1.00 60.88 280 ARG A CA 1
ATOM 2209 C C . ARG A 1 280 ? -27.825 -28.793 18.209 1.00 60.88 280 ARG A C 1
ATOM 2211 O O . ARG A 1 280 ? -27.088 -28.108 17.504 1.00 60.88 280 ARG A O 1
ATOM 2218 N N . ILE A 1 281 ? -29.125 -28.942 17.980 1.00 58.72 281 ILE A N 1
ATOM 2219 C CA . ILE A 1 281 ? -29.843 -28.293 16.882 1.00 58.72 281 ILE A CA 1
ATOM 2220 C C . ILE A 1 281 ? -30.725 -27.219 17.491 1.00 58.72 281 ILE A C 1
ATOM 2222 O O . ILE A 1 281 ? -31.509 -27.497 18.401 1.00 58.72 281 ILE A O 1
ATOM 2226 N N . ARG A 1 282 ? -30.628 -25.989 16.995 1.00 54.62 282 ARG A N 1
ATOM 2227 C CA . ARG A 1 282 ? -31.516 -24.924 17.458 1.00 54.62 282 ARG A CA 1
ATOM 2228 C C . ARG A 1 282 ? -32.954 -25.242 17.036 1.00 54.62 282 ARG A C 1
ATOM 2230 O O . ARG A 1 282 ? -33.227 -25.425 15.855 1.00 54.62 282 ARG A O 1
ATOM 2237 N N . THR A 1 283 ? -33.882 -25.312 17.986 1.00 53.97 283 THR A N 1
ATOM 2238 C CA . THR A 1 283 ? -35.286 -25.689 17.721 1.00 53.97 283 THR A CA 1
ATOM 2239 C C . THR A 1 283 ? -36.269 -24.532 17.793 1.00 53.97 283 THR A C 1
ATOM 2241 O O . THR A 1 283 ? -37.472 -24.741 17.640 1.00 53.97 283 THR A O 1
ATOM 2244 N N . GLY A 1 284 ? -35.787 -23.298 17.962 1.00 54.47 284 GLY A N 1
ATOM 2245 C CA . GLY A 1 284 ? -36.644 -22.118 17.944 1.00 54.47 284 GLY A CA 1
ATOM 2246 C C . GLY A 1 284 ? -35.905 -20.788 17.799 1.00 54.47 284 GLY A C 1
ATOM 2247 O O . GLY A 1 284 ? -34.684 -20.710 17.889 1.00 54.47 284 GLY A O 1
ATOM 2248 N N . TYR A 1 285 ? -36.685 -19.726 17.592 1.00 48.03 285 TYR A N 1
ATOM 2249 C CA . TYR A 1 285 ? -36.215 -18.361 17.313 1.00 48.03 285 TYR A CA 1
ATOM 2250 C C . TYR A 1 285 ? -35.751 -17.559 18.546 1.00 48.03 285 TYR A C 1
ATOM 2252 O O . TYR A 1 285 ? -35.208 -16.467 18.389 1.00 48.03 285 TYR A O 1
ATOM 2260 N N . LEU A 1 286 ? -35.932 -18.077 19.766 1.00 49.19 286 LEU A N 1
ATOM 2261 C CA . LEU A 1 286 ? -35.424 -17.459 21.001 1.00 49.19 286 LEU A CA 1
ATOM 2262 C C . LEU A 1 286 ? -33.961 -17.873 21.258 1.00 49.19 286 LEU A C 1
ATOM 2264 O O . LEU A 1 286 ? -33.506 -18.882 20.718 1.00 49.19 286 LEU A O 1
ATOM 2268 N N . GLU A 1 287 ? -33.209 -17.069 22.017 1.00 48.31 287 GLU A N 1
ATOM 2269 C CA . GLU A 1 287 ? -31.739 -17.172 22.141 1.00 48.31 287 GLU A CA 1
ATOM 2270 C C . GLU A 1 287 ? -31.231 -18.460 22.835 1.00 48.31 287 GLU A C 1
ATOM 2272 O O . GLU A 1 287 ? -30.072 -18.801 22.634 1.00 48.31 287 GLU A O 1
ATOM 2277 N N . ASP A 1 288 ? -32.092 -19.257 23.495 1.00 47.19 288 ASP A N 1
ATOM 2278 C CA . ASP A 1 288 ? -31.672 -20.424 24.308 1.00 47.19 288 ASP A CA 1
ATOM 2279 C C . ASP A 1 288 ? -32.402 -21.764 24.015 1.00 47.19 288 ASP A C 1
ATOM 2281 O O . ASP A 1 288 ? -32.325 -22.707 24.804 1.00 47.19 288 ASP A O 1
ATOM 2285 N N . ALA A 1 289 ? -33.135 -21.897 22.900 1.00 52.66 289 ALA A N 1
ATOM 2286 C CA . ALA A 1 289 ? -33.884 -23.128 22.590 1.00 52.66 289 ALA A CA 1
ATOM 2287 C C . ALA A 1 289 ? -33.103 -24.094 21.673 1.00 52.66 289 ALA A C 1
ATOM 2289 O O . ALA A 1 289 ? -33.072 -23.914 20.452 1.00 52.66 289 ALA A O 1
ATOM 2290 N N . PHE A 1 290 ? -32.527 -25.156 22.248 1.00 56.62 290 PHE A N 1
ATOM 2291 C CA . PHE A 1 290 ? -31.854 -26.240 21.520 1.00 56.62 290 PHE A CA 1
ATOM 2292 C C . PHE A 1 290 ? -32.540 -27.586 21.786 1.00 56.62 290 PHE A C 1
ATOM 2294 O O . PHE A 1 290 ? -32.891 -27.892 22.924 1.00 56.62 290 PHE A O 1
ATOM 2301 N N . ALA A 1 291 ? -32.713 -28.414 20.752 1.00 58.28 291 ALA A N 1
ATOM 2302 C CA . ALA A 1 291 ? -32.910 -29.847 20.943 1.00 58.28 291 ALA A CA 1
ATOM 2303 C C . ALA A 1 291 ? -31.564 -30.553 20.882 1.00 58.28 291 ALA A C 1
ATOM 2305 O O . ALA A 1 291 ? -30.776 -30.362 19.955 1.00 58.28 291 ALA A O 1
ATOM 2306 N N . GLU A 1 292 ? -31.343 -31.413 21.865 1.00 62.47 292 GLU A N 1
ATOM 2307 C CA . GLU A 1 292 ? -30.173 -32.269 21.927 1.00 62.47 292 GLU A CA 1
ATOM 2308 C C . GLU A 1 292 ? -30.555 -33.666 21.448 1.00 62.47 292 GLU A C 1
ATOM 2310 O O . GLU A 1 292 ? -31.558 -34.244 21.881 1.00 62.47 292 GLU A O 1
ATOM 2315 N N . ARG A 1 293 ? -29.752 -34.221 20.542 1.00 66.38 293 ARG A N 1
ATOM 2316 C CA . ARG A 1 293 ? -29.782 -35.648 20.227 1.00 66.38 293 ARG A CA 1
ATOM 2317 C C . ARG A 1 293 ? -28.428 -36.245 20.549 1.00 66.38 293 ARG A C 1
ATOM 2319 O O . ARG A 1 293 ? -27.418 -35.826 19.988 1.00 66.38 293 ARG A O 1
ATOM 2326 N N . SER A 1 294 ? -28.436 -37.227 21.439 1.00 64.50 294 SER A N 1
ATOM 2327 C CA . SER A 1 294 ? -27.236 -37.929 21.876 1.00 64.50 294 SER A CA 1
ATOM 2328 C C . SER A 1 294 ? -27.156 -39.288 21.202 1.00 64.50 294 SER A C 1
ATOM 2330 O O . SER A 1 294 ? -28.128 -40.045 21.200 1.00 64.50 294 SER A O 1
ATOM 2332 N N . TYR A 1 295 ? -25.986 -39.599 20.661 1.00 72.19 295 TYR A N 1
ATOM 2333 C CA . TYR A 1 295 ? -25.692 -40.869 20.013 1.00 72.19 295 TYR A CA 1
ATOM 2334 C C . TYR A 1 295 ? -24.545 -41.553 20.756 1.00 72.19 295 TYR A C 1
ATOM 2336 O O . TYR A 1 295 ? -23.551 -40.908 21.097 1.00 72.19 295 TYR A O 1
ATOM 2344 N N . GLU A 1 296 ? -24.685 -42.850 21.032 1.00 70.75 296 GLU A N 1
ATOM 2345 C CA . GLU A 1 296 ? -23.610 -43.639 21.640 1.00 70.75 296 GLU A CA 1
ATOM 2346 C C . GLU A 1 296 ? -22.561 -44.014 20.594 1.00 70.75 296 GLU A C 1
ATOM 2348 O O . GLU A 1 296 ? -22.886 -44.489 19.502 1.00 70.75 296 GLU A O 1
ATOM 2353 N N . VAL A 1 297 ? -21.294 -43.824 20.953 1.00 63.94 297 VAL A N 1
ATOM 2354 C CA . VAL A 1 297 ? -20.159 -44.219 20.119 1.00 63.94 297 VAL A CA 1
ATOM 2355 C C . VAL A 1 297 ? -19.983 -45.735 20.236 1.00 63.94 297 VAL A C 1
ATOM 2357 O O . VAL A 1 297 ? -19.694 -46.247 21.316 1.00 63.94 297 VAL A O 1
ATOM 2360 N N . LYS A 1 298 ? -20.207 -46.466 19.135 1.00 55.53 298 LYS A N 1
ATOM 2361 C CA . LYS A 1 298 ? -20.199 -47.943 19.123 1.00 55.53 298 LYS A CA 1
ATOM 2362 C C . LYS A 1 298 ? -18.804 -48.554 19.030 1.00 55.53 298 LYS A C 1
ATOM 2364 O O . LYS A 1 298 ? -18.568 -49.603 19.619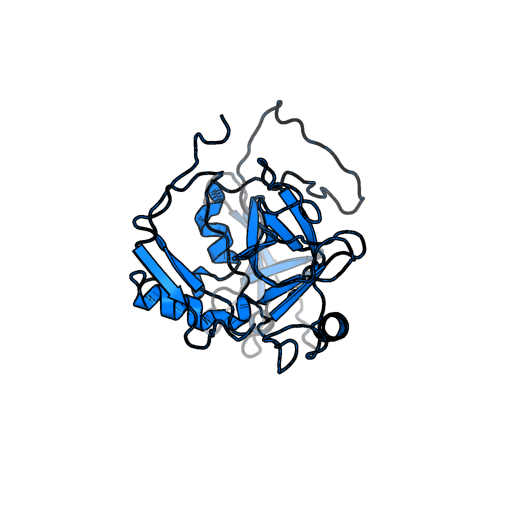 1.00 55.53 298 LYS A O 1
ATOM 2369 N N . GLU A 1 299 ? -17.908 -47.922 18.285 1.00 52.25 299 GLU A N 1
ATOM 2370 C CA . GLU A 1 299 ? -16.540 -48.386 18.070 1.00 52.25 299 GLU A CA 1
ATOM 2371 C C . GLU A 1 299 ? -15.646 -47.174 17.797 1.00 52.25 299 GLU A C 1
ATOM 2373 O O . GLU A 1 299 ? -16.073 -46.227 17.136 1.00 52.25 299 GLU A O 1
ATOM 2378 N N . VAL A 1 300 ? -14.421 -47.193 18.326 1.00 57.12 300 VAL A N 1
ATOM 2379 C CA . VAL A 1 300 ? -13.404 -46.168 18.070 1.00 57.12 300 VAL A CA 1
ATOM 2380 C C . VAL A 1 300 ? -12.168 -46.878 17.547 1.00 57.12 300 VAL A C 1
ATOM 2382 O O . VAL A 1 300 ? -11.545 -47.655 18.268 1.00 57.12 300 VAL A O 1
ATOM 2385 N N . VAL A 1 301 ? -11.833 -46.626 16.285 1.00 51.69 301 VAL A N 1
ATOM 2386 C CA . VAL A 1 301 ? -10.646 -47.181 15.632 1.00 51.69 301 VAL A CA 1
ATOM 2387 C C . VAL A 1 301 ? -9.627 -46.058 15.497 1.00 51.69 301 VAL A C 1
ATOM 2389 O O . VAL A 1 301 ? -9.884 -45.061 14.826 1.00 51.69 301 VAL A O 1
ATOM 2392 N N . VAL A 1 302 ? -8.482 -46.208 16.158 1.00 54.47 302 VAL A N 1
ATOM 2393 C CA . VAL A 1 302 ? -7.355 -45.272 16.074 1.00 54.47 302 VAL A CA 1
ATOM 2394 C C . VAL A 1 302 ? -6.227 -45.980 15.331 1.00 54.47 302 VAL A C 1
ATOM 2396 O O . VAL A 1 302 ? -5.861 -47.095 15.704 1.00 54.47 302 VAL A O 1
ATOM 2399 N N . HIS A 1 303 ? -5.723 -45.362 14.264 1.00 49.47 303 HIS A N 1
ATOM 2400 C CA . HIS A 1 303 ? -4.547 -45.833 13.528 1.00 49.47 303 HIS A CA 1
ATOM 2401 C C . HIS A 1 303 ? -3.267 -45.205 14.071 1.00 49.47 303 HIS A C 1
ATOM 2403 O O . HIS A 1 303 ? -3.301 -43.993 14.381 1.00 49.47 303 HIS A O 1
#